Protein AF-A0ABD2KW40-F1 (afdb_monomer)

Radius of gyration: 24.18 Å; Cα contacts (8 Å, |Δ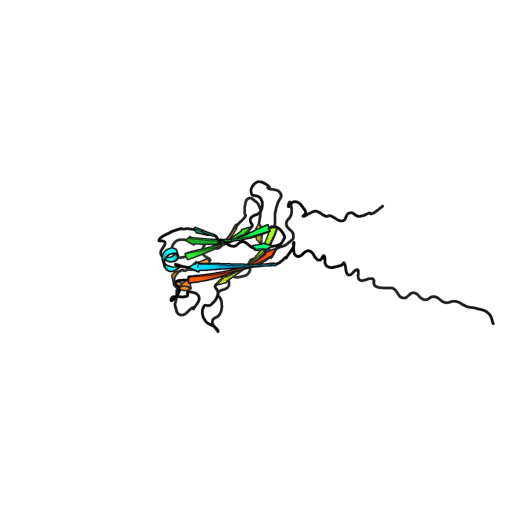i|>4): 351; chains: 1; bounding box: 43×47×93 Å

pLDDT: mean 81.52, std 21.28, range [30.89, 97.81]

Solvent-accessible surface area (backbone atoms only — not comparable to full-atom values): 10461 Å² total; per-residue (Å²): 141,80,88,81,89,81,90,78,87,78,84,77,81,76,74,80,74,68,79,78,77,92,52,86,71,56,36,45,54,50,68,48,77,40,74,41,66,59,35,62,42,43,68,71,67,57,70,70,56,62,49,66,44,88,67,67,39,75,36,42,77,33,40,32,36,43,37,40,31,64,45,86,68,22,35,17,46,30,44,34,51,62,62,59,73,83,45,74,66,32,35,33,40,25,33,41,33,45,33,36,46,37,71,45,92,90,51,71,54,52,64,57,80,66,44,70,66,44,71,32,29,51,94,40,33,61,53,68,37,71,72,63,45,43,45,72,62,47,60,30,79,87,58,29,35,42,33,82,88,71,30,26,39,39,37,37,38,45,37,40,46,48,81,39,43,68,47,92,78,64,73,78,71,83,79,77,76,84,133

Structure (mmCIF, N/CA/C/O backbone):
data_AF-A0ABD2KW40-F1
#
_entry.id   AF-A0ABD2KW40-F1
#
loop_
_atom_site.group_PDB
_atom_site.id
_atom_site.type_symbol
_atom_site.label_atom_id
_atom_site.label_alt_id
_atom_site.label_comp_id
_atom_site.label_asym_id
_atom_site.label_entity_id
_atom_site.label_seq_id
_atom_site.pdbx_PDB_ins_code
_atom_site.Cartn_x
_atom_site.Cartn_y
_atom_site.Cartn_z
_atom_site.occupancy
_atom_site.B_iso_or_equiv
_atom_site.auth_seq_id
_atom_site.auth_comp_id
_atom_site.auth_asym_id
_atom_site.auth_atom_id
_atom_site.pdbx_PDB_model_num
ATOM 1 N N . MET A 1 1 ? -16.186 -35.315 -75.388 1.00 42.06 1 MET A N 1
ATOM 2 C CA . MET A 1 1 ? -15.353 -35.315 -74.168 1.00 42.06 1 MET A CA 1
ATOM 3 C C . MET A 1 1 ? -14.159 -34.413 -74.412 1.00 42.06 1 MET A C 1
ATOM 5 O O . MET A 1 1 ? -13.294 -34.782 -75.192 1.00 42.06 1 MET A O 1
ATOM 9 N N . VAL A 1 2 ? -14.162 -33.216 -73.824 1.00 31.20 2 VAL A N 1
ATOM 10 C CA . VAL A 1 2 ? -13.011 -32.301 -73.749 1.00 31.20 2 VAL A CA 1
ATOM 11 C C . VAL A 1 2 ? -13.207 -31.375 -72.545 1.00 31.20 2 VAL A C 1
ATOM 13 O O . VAL A 1 2 ? -14.327 -30.960 -72.259 1.00 31.20 2 VAL A O 1
ATOM 16 N N . ASN A 1 3 ? -12.106 -31.142 -71.832 1.00 34.66 3 ASN A N 1
ATOM 17 C CA . ASN A 1 3 ? -11.960 -30.431 -70.561 1.00 34.66 3 ASN A CA 1
ATOM 18 C C . ASN A 1 3 ? -12.353 -28.946 -70.609 1.00 34.66 3 ASN A C 1
ATOM 20 O O . ASN A 1 3 ? -12.075 -28.273 -71.596 1.00 34.66 3 ASN A O 1
ATOM 24 N N . ALA A 1 4 ? -12.793 -28.405 -69.468 1.00 34.09 4 ALA A N 1
ATOM 25 C CA . ALA A 1 4 ? -12.467 -27.033 -69.080 1.00 34.09 4 ALA A CA 1
ATOM 26 C C . ALA A 1 4 ? -12.453 -26.887 -67.550 1.00 34.09 4 ALA A C 1
ATOM 28 O O . ALA A 1 4 ? -13.457 -27.049 -66.862 1.00 34.09 4 ALA A O 1
ATOM 29 N N . VAL A 1 5 ? -11.258 -26.596 -67.047 1.00 38.56 5 VAL A N 1
ATOM 30 C CA . VAL A 1 5 ? -10.940 -26.144 -65.695 1.00 38.56 5 VAL A CA 1
ATOM 31 C C . VAL A 1 5 ? -11.553 -24.761 -65.482 1.00 38.56 5 VAL A C 1
ATOM 33 O O . VAL A 1 5 ? -11.377 -23.894 -66.333 1.00 38.56 5 VAL A O 1
ATOM 36 N N . ASN A 1 6 ? -12.178 -24.510 -64.329 1.00 35.53 6 ASN A N 1
ATOM 37 C CA . ASN A 1 6 ? -12.292 -23.145 -63.823 1.00 35.53 6 ASN A CA 1
ATOM 38 C C . ASN A 1 6 ? -12.077 -23.104 -62.306 1.00 35.53 6 ASN A C 1
ATOM 40 O O . ASN A 1 6 ? -12.867 -23.621 -61.519 1.00 35.53 6 ASN A O 1
ATOM 44 N N . ARG A 1 7 ? -10.939 -22.513 -61.931 1.00 35.25 7 ARG A N 1
ATOM 45 C CA . ARG A 1 7 ? -10.531 -22.172 -60.569 1.00 35.25 7 ARG A CA 1
ATOM 46 C C . ARG A 1 7 ? -11.095 -20.785 -60.256 1.00 35.25 7 ARG A C 1
ATOM 48 O O . ARG A 1 7 ? -10.739 -19.826 -60.930 1.00 35.25 7 ARG A O 1
ATOM 55 N N . GLY A 1 8 ? -11.930 -20.683 -59.228 1.00 30.89 8 GLY A N 1
ATOM 56 C CA . GLY A 1 8 ? -12.386 -19.420 -58.647 1.00 30.89 8 GLY A CA 1
ATOM 57 C C . GLY A 1 8 ? -11.965 -19.352 -57.184 1.00 30.89 8 GLY A C 1
ATOM 58 O O . GLY A 1 8 ? -12.397 -20.171 -56.382 1.00 30.89 8 GLY A O 1
ATOM 59 N N . LEU A 1 9 ? -11.068 -18.415 -56.884 1.00 32.28 9 LEU A N 1
ATOM 60 C CA . LEU A 1 9 ? -10.409 -18.161 -55.604 1.00 32.28 9 LEU A CA 1
ATOM 61 C C . LEU A 1 9 ? -11.389 -17.951 -54.437 1.00 32.28 9 LEU A C 1
ATOM 63 O O . LEU A 1 9 ? -12.123 -16.965 -54.413 1.00 32.28 9 LEU A O 1
ATOM 67 N N . ALA A 1 10 ? -11.314 -18.806 -53.416 1.00 35.12 10 ALA A N 1
ATOM 68 C CA . ALA A 1 10 ? -11.745 -18.448 -52.069 1.00 35.12 10 ALA A CA 1
ATOM 69 C C . ALA A 1 10 ? -10.565 -17.767 -51.358 1.00 35.12 10 ALA A C 1
ATOM 71 O O . ALA A 1 10 ? -9.518 -18.374 -51.133 1.00 35.12 10 ALA A O 1
ATOM 72 N N . LEU A 1 11 ? -10.720 -16.476 -51.062 1.00 36.38 11 LEU A N 1
ATOM 73 C CA . LEU A 1 11 ? -9.815 -15.699 -50.218 1.00 36.38 11 LEU A CA 1
ATOM 74 C C . LEU A 1 11 ? -9.866 -16.257 -48.792 1.00 36.38 11 LEU A C 1
ATOM 76 O O . LEU A 1 11 ? -10.782 -15.964 -48.024 1.00 36.38 11 LEU A O 1
ATOM 80 N N . ASN A 1 12 ? -8.864 -17.056 -48.440 1.00 36.28 12 ASN A N 1
ATOM 81 C CA . ASN A 1 12 ? -8.621 -17.475 -47.069 1.00 36.28 12 ASN A CA 1
ATOM 82 C C . ASN A 1 12 ? -8.216 -16.236 -46.257 1.00 36.28 12 ASN A C 1
ATOM 84 O O . ASN A 1 12 ? -7.108 -15.720 -46.398 1.00 36.28 12 ASN A O 1
ATOM 88 N N . ARG A 1 13 ? -9.114 -15.740 -45.399 1.00 39.78 13 ARG A N 1
ATOM 89 C CA . ARG A 1 13 ? -8.727 -14.899 -44.261 1.00 39.78 13 ARG A CA 1
ATOM 90 C C . ARG A 1 13 ? -7.959 -15.792 -43.289 1.00 39.78 13 ARG A C 1
ATOM 92 O O . ARG A 1 13 ? -8.547 -16.401 -42.402 1.00 39.78 13 ARG A O 1
ATOM 99 N N . GLU A 1 14 ? -6.646 -15.869 -43.461 1.00 35.31 14 GLU A N 1
ATOM 100 C CA . GLU A 1 14 ? -5.746 -16.306 -42.399 1.00 35.31 14 GLU A CA 1
ATOM 101 C C . GLU A 1 14 ? -5.761 -15.237 -41.304 1.00 35.31 14 GLU A C 1
ATOM 103 O O . GLU A 1 14 ? -4.948 -14.314 -41.260 1.00 35.31 14 GLU A O 1
ATOM 108 N N . THR A 1 15 ? -6.720 -15.344 -40.384 1.00 37.25 15 THR A N 1
ATOM 109 C CA . THR A 1 15 ? -6.488 -14.869 -39.024 1.00 37.25 15 THR A CA 1
ATOM 110 C C . THR A 1 15 ? -5.299 -15.656 -38.495 1.00 37.25 15 THR A C 1
ATOM 112 O O . THR A 1 15 ? -5.435 -16.811 -38.100 1.00 37.25 15 THR A O 1
ATOM 115 N N . SER A 1 16 ? -4.125 -15.025 -38.533 1.00 36.31 16 SER A N 1
ATOM 116 C CA . SER A 1 16 ? -2.937 -15.441 -37.798 1.00 36.31 16 SER A CA 1
ATOM 117 C C . SER A 1 16 ? -3.278 -15.418 -36.308 1.00 36.31 16 SER A C 1
ATOM 119 O O . SER A 1 16 ? -3.062 -14.432 -35.602 1.00 36.31 16 SER A O 1
ATOM 121 N N . ILE A 1 17 ? -3.889 -16.501 -35.831 1.00 43.00 17 ILE A N 1
ATOM 122 C CA . ILE A 1 17 ? -3.952 -16.808 -34.412 1.00 43.00 17 ILE A CA 1
ATOM 123 C C . ILE A 1 17 ? -2.529 -17.222 -34.060 1.00 43.00 17 ILE A C 1
ATOM 125 O O . ILE A 1 17 ? -2.131 -18.371 -34.249 1.00 43.00 17 ILE A O 1
ATOM 129 N N . ARG A 1 18 ? -1.723 -16.246 -33.632 1.00 36.03 18 ARG A N 1
ATOM 130 C CA . ARG A 1 18 ? -0.421 -16.541 -33.037 1.00 36.03 18 ARG A CA 1
ATOM 131 C C . ARG A 1 18 ? -0.662 -17.476 -31.850 1.00 36.03 18 ARG A C 1
ATOM 133 O O . ARG A 1 18 ? -1.570 -17.194 -31.062 1.00 36.03 18 ARG A O 1
ATOM 140 N N . PRO A 1 19 ? 0.117 -18.558 -31.703 1.00 36.66 19 PRO A N 1
ATOM 141 C CA . PRO A 1 19 ? 0.061 -19.376 -30.507 1.00 36.66 19 PRO A CA 1
ATOM 142 C C . PRO A 1 19 ? 0.283 -18.470 -29.299 1.00 36.66 19 PRO A C 1
ATOM 144 O O . PRO A 1 19 ? 1.263 -17.729 -29.241 1.00 36.66 19 PRO A O 1
ATOM 147 N N . GLN A 1 20 ? -0.659 -18.494 -28.364 1.00 44.06 20 GLN A N 1
ATOM 148 C CA . GLN A 1 20 ? -0.484 -17.889 -27.057 1.00 44.06 20 GLN A CA 1
ATOM 149 C C . GLN A 1 20 ? 0.725 -18.588 -26.421 1.00 44.06 20 GLN A C 1
ATOM 151 O O . GLN A 1 20 ? 0.664 -19.788 -26.148 1.00 44.06 20 GLN A O 1
ATOM 156 N N . GLU A 1 21 ? 1.845 -17.874 -26.284 1.00 44.31 21 GLU A N 1
ATOM 157 C CA . GLU A 1 21 ? 3.048 -18.395 -25.637 1.00 44.31 21 GLU A CA 1
ATOM 158 C C . GLU A 1 21 ? 2.663 -18.955 -24.264 1.00 44.31 21 GLU A C 1
ATOM 160 O O . GLU A 1 21 ? 2.138 -18.250 -23.399 1.00 44.31 21 GLU A O 1
ATOM 165 N N . LYS A 1 22 ? 2.895 -20.259 -24.088 1.00 42.28 22 LYS A N 1
ATOM 166 C CA . LYS A 1 22 ? 2.769 -20.981 -22.820 1.00 42.28 22 LYS A CA 1
ATOM 167 C C . LYS A 1 22 ? 3.935 -20.621 -21.896 1.00 42.28 22 LYS A C 1
ATOM 169 O O . LYS A 1 22 ? 4.666 -21.501 -21.461 1.00 42.28 22 LYS A O 1
ATOM 174 N N . ASP A 1 23 ? 4.088 -19.344 -21.578 1.00 48.12 23 ASP A N 1
ATOM 175 C CA . ASP A 1 23 ? 5.032 -18.893 -20.564 1.00 48.12 23 ASP A CA 1
ATOM 176 C C . ASP A 1 23 ? 4.259 -18.175 -19.458 1.00 48.12 23 ASP A C 1
ATOM 178 O O . ASP A 1 23 ? 3.981 -16.977 -19.507 1.00 48.12 23 ASP A O 1
ATOM 182 N N . GLY A 1 24 ? 3.925 -18.919 -18.398 1.00 53.16 24 GLY A N 1
ATOM 183 C CA . GLY A 1 24 ? 3.373 -18.361 -17.154 1.00 53.16 24 GLY A CA 1
ATOM 184 C C . GLY A 1 24 ? 4.295 -17.331 -16.478 1.00 53.16 24 GLY A C 1
ATOM 185 O O . GLY A 1 24 ? 3.908 -16.718 -15.487 1.00 53.16 24 GLY A O 1
ATOM 186 N N . LYS A 1 25 ? 5.494 -17.114 -17.035 1.00 59.28 25 LYS A N 1
ATOM 187 C CA . LYS A 1 25 ? 6.507 -16.141 -16.624 1.00 59.28 25 LYS A CA 1
ATOM 188 C C . LYS A 1 25 ? 6.062 -14.679 -16.791 1.00 59.28 25 LYS A C 1
ATOM 190 O O . LYS A 1 25 ? 6.553 -13.816 -16.071 1.00 59.28 25 LYS A O 1
ATOM 195 N N . TYR A 1 26 ? 5.101 -14.394 -17.676 1.00 71.25 26 TYR A N 1
ATOM 196 C CA . TYR A 1 26 ? 4.631 -13.027 -17.955 1.00 71.25 26 TYR A CA 1
ATOM 197 C C . TYR A 1 26 ? 3.138 -12.852 -17.671 1.00 71.25 26 TYR A C 1
ATOM 199 O O . TYR A 1 26 ? 2.351 -12.433 -18.523 1.00 71.25 26 TYR A O 1
ATOM 207 N N . LYS A 1 27 ? 2.724 -13.155 -16.436 1.00 87.06 27 LYS A N 1
ATOM 208 C CA . LYS A 1 27 ? 1.373 -12.817 -15.985 1.00 87.06 27 LYS A CA 1
ATOM 209 C C . LYS A 1 27 ? 1.219 -11.291 -15.967 1.00 87.06 27 LYS A C 1
ATOM 211 O O . LYS A 1 27 ? 1.923 -10.599 -15.237 1.00 87.06 27 LYS A O 1
ATOM 216 N N . ARG A 1 28 ? 0.302 -10.772 -16.790 1.00 91.81 28 ARG A N 1
ATOM 217 C CA . ARG A 1 28 ? 0.056 -9.326 -16.959 1.00 91.81 28 ARG A CA 1
ATOM 218 C C . ARG A 1 28 ? -0.599 -8.680 -15.735 1.00 91.81 28 ARG A C 1
ATOM 220 O O . ARG A 1 28 ? -0.490 -7.474 -15.537 1.00 91.81 28 ARG A O 1
ATOM 227 N N . SER A 1 29 ? -1.308 -9.468 -14.938 1.00 95.00 29 SER A N 1
ATOM 228 C CA . SER A 1 29 ? -2.025 -8.982 -13.768 1.00 95.00 29 SER A CA 1
ATOM 229 C C . SER A 1 29 ? -1.797 -9.859 -12.551 1.00 95.00 29 SER A C 1
ATOM 231 O O . SER A 1 29 ? -1.525 -11.054 -12.654 1.00 95.00 29 SER A O 1
ATOM 233 N N . GLY A 1 30 ? -1.939 -9.268 -11.380 1.00 94.62 30 GLY A N 1
ATOM 234 C CA . GLY A 1 30 ? -1.806 -9.967 -10.116 1.00 94.62 30 GLY A CA 1
ATOM 235 C C . GLY A 1 30 ? -2.425 -9.163 -8.993 1.00 94.62 30 GLY A C 1
ATOM 236 O O . GLY A 1 30 ? -2.851 -8.025 -9.187 1.00 94.62 30 GLY A O 1
ATOM 237 N N . GLN A 1 31 ? -2.483 -9.794 -7.830 1.00 95.69 31 GLN A N 1
ATOM 238 C CA . GLN A 1 31 ? -3.070 -9.213 -6.641 1.00 95.69 31 GLN A CA 1
ATOM 239 C C . GLN A 1 31 ? -2.103 -9.382 -5.480 1.00 95.69 31 GLN A C 1
ATOM 241 O O . GLN A 1 31 ? -1.648 -10.494 -5.219 1.00 95.69 31 GLN A O 1
ATOM 246 N N . ILE A 1 32 ? -1.812 -8.289 -4.784 1.00 96.19 32 ILE A N 1
ATOM 247 C CA . ILE A 1 32 ? -1.058 -8.315 -3.533 1.00 96.19 32 ILE A CA 1
ATOM 248 C C . ILE A 1 32 ? -2.065 -8.250 -2.396 1.00 96.19 32 ILE A C 1
ATOM 250 O O . ILE A 1 32 ? -2.877 -7.328 -2.354 1.00 96.19 32 ILE A O 1
ATOM 254 N N . VAL A 1 33 ? -1.987 -9.204 -1.473 1.00 96.38 33 VAL A N 1
ATOM 255 C CA . VAL A 1 33 ? -2.763 -9.206 -0.232 1.00 96.38 33 VAL A CA 1
ATOM 256 C C . VAL A 1 33 ? -1.805 -8.919 0.915 1.00 96.38 33 VAL A C 1
ATOM 258 O O . VAL A 1 33 ? -0.820 -9.634 1.091 1.00 96.38 33 VAL A O 1
ATOM 261 N N . PHE A 1 34 ? -2.085 -7.875 1.689 1.00 97.25 34 PHE A N 1
ATOM 262 C CA . PHE A 1 34 ? -1.301 -7.512 2.864 1.00 97.25 34 PHE A CA 1
ATOM 263 C C . PHE A 1 34 ? -2.225 -7.420 4.068 1.00 97.25 34 PHE A C 1
ATOM 265 O O . PHE A 1 34 ? -2.980 -6.459 4.219 1.0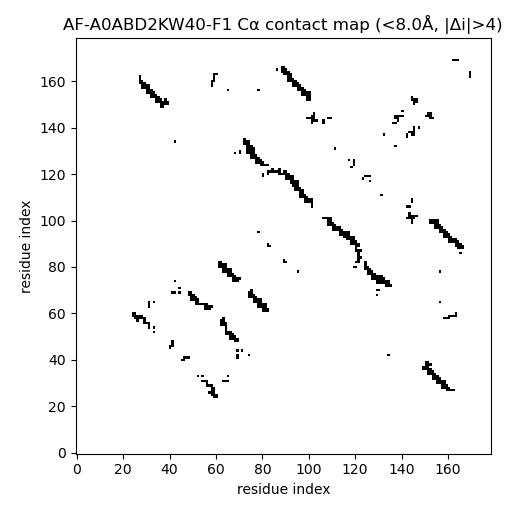0 97.25 34 PHE A O 1
ATOM 272 N N . ARG A 1 35 ? -2.168 -8.442 4.919 1.00 96.69 35 ARG A N 1
ATOM 273 C CA . ARG A 1 35 ? -2.811 -8.412 6.225 1.00 96.69 35 ARG A CA 1
ATOM 274 C C . ARG A 1 35 ? -1.840 -7.842 7.247 1.00 96.69 35 ARG A C 1
ATOM 276 O O . ARG A 1 35 ? -0.732 -8.351 7.383 1.00 96.69 35 ARG A O 1
ATOM 283 N N . VAL A 1 36 ? -2.274 -6.805 7.948 1.00 96.31 36 VAL A N 1
ATOM 284 C CA . VAL A 1 36 ? -1.566 -6.237 9.092 1.00 96.31 36 VAL A CA 1
ATOM 285 C C . VAL A 1 36 ? -2.273 -6.702 10.347 1.00 96.31 36 VAL A C 1
ATOM 287 O O . VAL A 1 36 ? -3.461 -6.423 10.500 1.00 96.31 36 VAL A O 1
ATOM 290 N N . ASN A 1 37 ? -1.543 -7.409 11.202 1.00 95.38 37 ASN A N 1
ATOM 291 C CA . ASN A 1 37 ? -1.969 -7.738 12.559 1.00 95.38 37 ASN A CA 1
ATOM 292 C C . ASN A 1 37 ? -1.413 -6.685 13.527 1.00 95.38 37 ASN A C 1
ATOM 294 O O . ASN A 1 37 ? -0.505 -5.938 13.153 1.00 95.38 37 ASN A O 1
ATOM 298 N N . GLU A 1 38 ? -1.945 -6.641 14.748 1.00 94.88 38 GLU A N 1
ATOM 299 C CA . GLU A 1 38 ? -1.611 -5.615 15.747 1.00 94.88 38 GLU A CA 1
ATOM 300 C C . GLU A 1 38 ? -1.837 -4.190 15.190 1.00 94.88 38 GLU A C 1
ATOM 302 O O . GLU A 1 38 ? -1.056 -3.255 15.409 1.00 94.88 38 GLU A O 1
ATOM 307 N N . PHE A 1 39 ? -2.895 -4.026 14.384 1.00 96.00 39 PHE A N 1
ATOM 308 C CA . PHE A 1 39 ? -3.127 -2.806 13.612 1.00 96.00 39 PHE A CA 1
ATOM 309 C C . PHE A 1 39 ? -3.410 -1.596 14.507 1.00 96.00 39 PHE A C 1
ATOM 311 O O . PHE A 1 39 ? -3.026 -0.480 14.154 1.00 96.00 39 PHE A O 1
ATOM 318 N N . ALA A 1 40 ? -4.031 -1.784 15.671 1.00 95.88 40 ALA A N 1
ATOM 319 C CA . ALA A 1 40 ? -4.295 -0.717 16.627 1.00 95.88 40 ALA A CA 1
ATOM 320 C C . ALA A 1 40 ? -3.003 -0.058 17.132 1.00 95.88 40 ALA A C 1
ATOM 322 O O . ALA A 1 40 ? -2.954 1.168 17.253 1.00 95.88 40 ALA A O 1
ATOM 323 N N . ALA A 1 41 ? -1.939 -0.836 17.361 1.00 95.06 41 ALA A N 1
ATOM 324 C CA . ALA A 1 41 ? -0.636 -0.297 17.749 1.00 95.06 41 ALA A CA 1
ATOM 325 C C . ALA A 1 41 ? -0.036 0.560 16.624 1.00 95.06 41 ALA A C 1
ATOM 327 O O . ALA A 1 41 ? 0.416 1.685 16.862 1.00 95.06 41 ALA A O 1
ATOM 328 N N . PHE A 1 42 ? -0.110 0.075 15.381 1.00 95.38 42 PHE A N 1
ATOM 329 C CA . PHE A 1 42 ? 0.322 0.839 14.214 1.00 95.38 42 PHE A CA 1
ATOM 330 C C . PHE A 1 42 ? -0.490 2.134 14.058 1.00 95.38 42 PHE A C 1
ATOM 332 O O . PHE A 1 42 ? 0.097 3.209 13.969 1.00 95.38 42 PHE A O 1
ATOM 339 N N . ALA A 1 43 ? -1.823 2.063 14.104 1.00 95.44 43 ALA A N 1
ATOM 340 C CA . ALA A 1 43 ? -2.727 3.210 13.990 1.00 95.44 43 ALA A CA 1
ATOM 341 C C . ALA A 1 43 ? -2.553 4.235 15.125 1.00 95.44 43 ALA A C 1
ATOM 343 O O . ALA A 1 43 ? -2.660 5.442 14.897 1.00 95.44 43 ALA A O 1
ATOM 344 N N . GLY A 1 44 ? -2.230 3.771 16.335 1.00 94.81 44 GLY A N 1
ATOM 345 C CA . GLY A 1 44 ? -1.888 4.611 17.483 1.00 94.81 44 GLY A CA 1
ATOM 346 C C . GLY A 1 44 ? -0.532 5.315 17.365 1.00 94.81 44 GLY A C 1
ATOM 347 O O . GLY A 1 44 ? -0.196 6.136 18.216 1.00 94.81 44 GLY A O 1
ATOM 348 N N . GLY A 1 45 ? 0.255 5.021 16.323 1.00 90.56 45 GLY A N 1
ATOM 349 C CA . GLY A 1 45 ? 1.588 5.591 16.115 1.00 90.56 45 GLY A CA 1
ATOM 350 C C . GLY A 1 45 ? 2.646 5.012 17.060 1.00 90.56 45 GLY A C 1
ATOM 351 O O . GLY A 1 45 ? 3.762 5.529 17.141 1.00 90.56 45 GLY A O 1
ATOM 352 N N . THR A 1 46 ? 2.309 3.940 17.777 1.00 84.31 46 THR A N 1
ATOM 353 C CA . THR A 1 46 ? 3.215 3.195 18.646 1.00 84.31 46 THR A CA 1
ATOM 354 C C . THR A 1 46 ? 3.858 2.070 17.833 1.00 84.31 46 THR A C 1
ATOM 356 O O . THR A 1 46 ? 3.243 1.031 17.625 1.00 84.31 46 THR A O 1
ATOM 359 N N . GLY A 1 47 ? 5.080 2.267 17.329 1.00 79.44 47 GLY A N 1
ATOM 360 C CA . GLY A 1 47 ? 5.804 1.234 16.575 1.00 79.44 47 GLY A CA 1
ATOM 361 C C . GLY A 1 47 ? 6.456 1.737 15.288 1.00 79.44 47 GLY A C 1
ATOM 362 O O . GLY A 1 47 ? 6.913 2.879 15.203 1.00 79.44 47 GLY A O 1
ATOM 363 N N . GLN A 1 48 ? 6.538 0.858 14.284 1.00 86.94 48 GLN A N 1
ATOM 364 C CA . GLN A 1 48 ? 7.096 1.198 12.977 1.00 86.94 48 GLN A CA 1
ATOM 365 C C . GLN A 1 48 ? 6.185 2.186 12.249 1.00 86.94 48 GLN A C 1
ATOM 367 O O . GLN A 1 48 ? 5.006 1.926 12.038 1.00 86.94 48 GLN A O 1
ATOM 372 N N . LYS A 1 49 ? 6.753 3.307 11.794 1.00 91.69 49 LYS A N 1
ATOM 373 C CA . LYS A 1 49 ? 6.008 4.294 10.999 1.00 91.69 49 LYS A CA 1
ATOM 374 C C . LYS A 1 49 ? 5.649 3.793 9.605 1.00 91.69 49 LYS A C 1
ATOM 376 O O . LYS A 1 49 ? 4.717 4.315 9.010 1.00 91.69 49 LYS A O 1
ATOM 381 N N . ARG A 1 50 ? 6.385 2.814 9.077 1.00 96.06 50 ARG A N 1
ATOM 382 C CA . ARG A 1 50 ? 6.190 2.267 7.736 1.00 96.06 50 ARG A CA 1
ATOM 383 C C . ARG A 1 50 ? 6.327 0.753 7.765 1.00 96.06 50 ARG A C 1
ATOM 385 O O . ARG A 1 50 ? 7.306 0.246 8.299 1.00 96.06 50 ARG A O 1
ATOM 392 N N . MET A 1 51 ? 5.370 0.067 7.154 1.00 96.94 51 MET A N 1
ATOM 393 C CA . MET A 1 51 ? 5.341 -1.387 7.005 1.00 96.94 51 MET A CA 1
ATOM 394 C C . MET A 1 51 ? 5.313 -1.737 5.519 1.00 96.94 51 MET A C 1
ATOM 396 O O . MET A 1 51 ? 4.607 -1.089 4.747 1.00 96.94 51 MET A O 1
ATOM 400 N N . ILE A 1 52 ? 6.069 -2.752 5.107 1.00 97.31 52 ILE A N 1
ATOM 401 C CA . ILE A 1 52 ? 6.103 -3.255 3.727 1.00 97.31 52 ILE A CA 1
ATOM 402 C C . ILE A 1 52 ? 5.625 -4.704 3.750 1.00 97.31 52 ILE A C 1
ATOM 404 O O . ILE A 1 52 ? 5.964 -5.438 4.671 1.00 97.31 52 ILE A O 1
ATOM 408 N N . SER A 1 53 ? 4.840 -5.118 2.755 1.00 96.69 53 SER A N 1
ATOM 409 C CA . SER A 1 53 ? 4.383 -6.503 2.665 1.00 96.69 53 SER A CA 1
ATOM 410 C C . SER A 1 53 ? 5.565 -7.471 2.522 1.00 96.69 53 SER A C 1
ATOM 412 O O . SER A 1 53 ? 6.412 -7.307 1.636 1.00 96.69 53 SER A O 1
ATOM 414 N N . ASP A 1 54 ? 5.596 -8.512 3.357 1.00 92.38 54 ASP A N 1
ATOM 415 C CA . ASP A 1 54 ? 6.618 -9.566 3.276 1.00 92.38 54 ASP A CA 1
ATOM 416 C C . ASP A 1 54 ? 6.540 -10.301 1.936 1.00 92.38 54 ASP A C 1
ATOM 418 O O . ASP A 1 54 ? 7.549 -10.515 1.260 1.00 92.38 54 ASP A O 1
ATOM 422 N N . ASN A 1 55 ? 5.311 -10.616 1.520 1.00 89.88 55 ASN A N 1
ATOM 423 C CA . ASN A 1 55 ? 5.036 -11.235 0.236 1.00 89.88 55 ASN A CA 1
ATOM 424 C C . ASN A 1 55 ? 5.182 -10.210 -0.894 1.00 89.88 55 ASN A C 1
ATOM 426 O O . ASN A 1 55 ? 4.607 -9.117 -0.849 1.00 89.88 55 ASN A O 1
ATOM 430 N N . SER A 1 56 ? 5.899 -10.611 -1.941 1.00 93.25 56 SER A N 1
ATOM 431 C CA . SER A 1 56 ? 5.901 -9.940 -3.236 1.00 93.25 56 SER A CA 1
ATOM 432 C C . SER A 1 56 ? 5.096 -10.744 -4.257 1.00 93.25 56 SER A C 1
ATOM 434 O O . SER A 1 56 ? 4.846 -11.941 -4.096 1.00 93.25 56 SER A O 1
ATOM 436 N N . GLN A 1 57 ? 4.647 -10.074 -5.314 1.00 94.81 57 GLN A N 1
ATOM 437 C CA . GLN A 1 57 ? 4.007 -10.708 -6.463 1.00 94.81 57 GLN A CA 1
ATOM 438 C C . GLN A 1 57 ? 4.804 -10.404 -7.720 1.00 94.81 57 GLN A C 1
ATOM 440 O O . GLN A 1 57 ? 5.047 -9.239 -8.027 1.00 94.81 57 GLN A O 1
ATOM 445 N N . SER A 1 58 ? 5.184 -11.442 -8.465 1.00 93.56 58 SER A N 1
ATOM 446 C CA . SER A 1 58 ? 5.827 -11.261 -9.764 1.00 93.56 58 SER A CA 1
ATOM 447 C C . SER A 1 58 ? 4.761 -11.020 -10.832 1.00 93.56 58 SER A C 1
ATOM 449 O O . SER A 1 58 ? 3.947 -11.897 -11.125 1.00 93.56 58 SER A O 1
ATOM 451 N N . ILE A 1 59 ? 4.738 -9.811 -11.391 1.00 93.81 59 ILE A N 1
ATOM 452 C CA . ILE A 1 59 ? 3.803 -9.401 -12.440 1.00 93.81 59 ILE A CA 1
ATOM 453 C C . ILE A 1 59 ? 4.635 -8.814 -13.570 1.00 93.81 59 ILE A C 1
ATOM 455 O O . ILE A 1 59 ? 5.352 -7.826 -13.400 1.00 93.81 59 ILE A O 1
ATOM 459 N N . ASN A 1 60 ? 4.534 -9.458 -14.729 1.00 90.00 60 ASN A N 1
ATOM 460 C CA . ASN A 1 60 ? 5.246 -9.100 -15.947 1.00 90.00 60 ASN A CA 1
ATOM 461 C C . ASN A 1 60 ? 6.778 -9.002 -15.798 1.00 90.00 60 ASN A C 1
ATOM 463 O O . ASN A 1 60 ? 7.414 -8.133 -16.392 1.00 90.00 60 ASN A O 1
ATOM 467 N N . GLY A 1 61 ? 7.363 -9.894 -14.992 1.00 88.12 61 GLY A N 1
ATOM 468 C CA . GLY A 1 61 ? 8.808 -9.959 -14.757 1.00 88.12 61 GLY A CA 1
ATOM 469 C C . GLY A 1 61 ? 9.348 -8.956 -13.732 1.00 88.12 61 GLY A C 1
ATOM 470 O O . GLY A 1 61 ? 10.556 -8.911 -13.527 1.00 88.12 61 GLY A O 1
ATOM 471 N N . LEU A 1 62 ? 8.479 -8.179 -13.079 1.00 91.56 62 LEU A N 1
ATOM 472 C CA . LEU A 1 62 ? 8.831 -7.273 -11.983 1.00 91.56 62 LEU A CA 1
ATOM 473 C C . LEU A 1 62 ? 8.168 -7.735 -10.688 1.00 91.56 62 LEU A C 1
ATOM 475 O O . LEU A 1 62 ? 7.061 -8.274 -10.720 1.00 91.56 62 LEU A O 1
ATOM 479 N N . ASN A 1 63 ? 8.840 -7.525 -9.558 1.00 94.75 63 ASN A N 1
ATOM 480 C CA . ASN A 1 63 ? 8.276 -7.815 -8.245 1.00 94.75 63 ASN A CA 1
ATOM 481 C C . ASN A 1 63 ? 7.512 -6.601 -7.727 1.00 94.75 63 ASN A C 1
ATOM 483 O O . ASN A 1 63 ? 7.971 -5.464 -7.827 1.00 94.75 63 ASN A O 1
ATOM 487 N N . TRP A 1 64 ? 6.336 -6.856 -7.170 1.00 96.75 64 TRP A N 1
ATOM 488 C CA . TRP A 1 64 ? 5.446 -5.825 -6.666 1.00 96.75 64 TRP A CA 1
ATOM 489 C C . TRP A 1 64 ? 5.126 -6.072 -5.198 1.00 96.75 64 TRP A C 1
ATOM 491 O O . TRP A 1 64 ? 4.896 -7.215 -4.794 1.00 96.75 64 TRP A O 1
ATOM 501 N N . ARG A 1 65 ? 5.087 -4.993 -4.414 1.00 97.81 65 ARG A N 1
ATOM 502 C CA . ARG A 1 65 ? 4.758 -4.999 -2.978 1.00 97.81 65 ARG A CA 1
ATOM 503 C C . ARG A 1 65 ? 3.802 -3.865 -2.628 1.00 97.81 65 ARG A C 1
ATOM 505 O O . ARG A 1 65 ? 3.553 -2.977 -3.444 1.00 97.81 65 ARG A O 1
ATOM 512 N N . MET A 1 66 ? 3.290 -3.877 -1.403 1.00 97.44 66 MET A N 1
ATOM 513 C CA . MET A 1 66 ? 2.585 -2.735 -0.821 1.00 97.44 66 MET A CA 1
ATOM 514 C C . MET A 1 66 ? 3.357 -2.165 0.362 1.00 97.44 66 MET A C 1
ATOM 516 O O . MET A 1 66 ? 4.025 -2.905 1.080 1.00 97.44 66 MET A O 1
ATOM 520 N N . ALA A 1 67 ? 3.236 -0.857 0.574 1.00 97.38 67 ALA A N 1
ATOM 521 C CA . ALA A 1 67 ? 3.686 -0.197 1.789 1.00 97.38 67 ALA A CA 1
ATOM 522 C C . ALA A 1 67 ? 2.560 0.614 2.406 1.00 97.38 67 ALA A C 1
ATOM 524 O O . ALA A 1 67 ? 1.813 1.307 1.711 1.00 97.38 67 ALA A O 1
ATOM 525 N N . LEU A 1 68 ? 2.505 0.546 3.725 1.00 97.19 68 LEU A N 1
ATOM 526 C CA . LEU A 1 68 ? 1.644 1.335 4.580 1.00 97.19 68 LEU A CA 1
ATOM 527 C C . LEU A 1 68 ? 2.521 2.281 5.380 1.00 97.19 68 LEU A C 1
ATOM 529 O O . LEU A 1 68 ? 3.574 1.873 5.866 1.00 97.19 68 LEU A O 1
ATOM 533 N N . GLU A 1 69 ? 2.096 3.525 5.529 1.00 96.94 69 GLU A N 1
ATOM 534 C CA . GLU A 1 69 ? 2.804 4.501 6.350 1.00 96.94 69 GLU A CA 1
ATOM 535 C C . GLU A 1 69 ? 1.817 5.270 7.226 1.00 96.94 69 GLU A C 1
ATOM 537 O O . GLU A 1 69 ? 0.746 5.682 6.779 1.00 96.94 69 GLU A O 1
ATOM 542 N N . HIS A 1 70 ? 2.171 5.426 8.498 1.00 95.62 70 HIS A N 1
ATOM 543 C CA . HIS A 1 70 ? 1.418 6.227 9.447 1.00 95.62 70 HIS A CA 1
ATOM 544 C C . HIS A 1 70 ? 1.685 7.709 9.184 1.00 95.6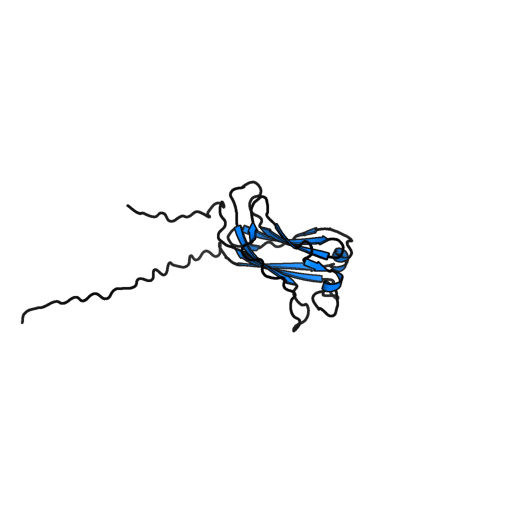2 70 HIS A C 1
ATOM 546 O O . HIS A 1 70 ? 2.806 8.193 9.348 1.00 95.62 70 HIS A O 1
ATOM 552 N N . SER A 1 71 ? 0.647 8.430 8.764 1.00 92.31 71 SER A N 1
ATOM 553 C CA . SER A 1 71 ? 0.701 9.845 8.406 1.00 92.31 71 SER A CA 1
ATOM 554 C C . SER A 1 71 ? -0.217 10.657 9.324 1.00 92.31 71 SER A C 1
ATOM 556 O O . SER A 1 71 ? -1.263 11.174 8.927 1.00 92.31 71 SER A O 1
ATOM 558 N N . GLY A 1 72 ? 0.173 10.771 10.596 1.00 92.00 72 GLY A N 1
ATOM 559 C CA . GLY A 1 72 ? -0.541 11.577 11.587 1.00 92.00 72 GLY A CA 1
ATOM 560 C C . GLY A 1 72 ? -1.861 10.935 12.011 1.00 92.00 72 GLY A C 1
ATOM 561 O O . GLY A 1 72 ? -1.872 10.055 12.857 1.00 92.00 72 GLY A O 1
ATOM 562 N N . THR A 1 73 ? -2.986 11.384 11.454 1.00 95.19 73 THR A N 1
ATOM 563 C CA . THR A 1 73 ? -4.310 10.769 11.723 1.00 95.19 73 THR A CA 1
ATOM 564 C C . THR A 1 73 ? -4.792 9.883 10.574 1.00 95.19 73 THR A C 1
ATOM 566 O O . THR A 1 73 ? -5.896 9.330 10.612 1.00 95.19 73 THR A O 1
ATOM 569 N N . GLU A 1 74 ? -3.957 9.744 9.549 1.00 95.69 74 GLU A N 1
ATOM 570 C CA . GLU A 1 74 ? -4.286 9.103 8.289 1.00 95.69 74 GLU A CA 1
ATOM 571 C C . GLU A 1 74 ? -3.295 7.995 7.973 1.00 95.69 74 GLU A C 1
ATOM 573 O O . GLU A 1 74 ? -2.117 8.038 8.330 1.00 95.69 74 GLU A O 1
ATOM 578 N N . LEU A 1 75 ? -3.801 6.999 7.265 1.00 96.75 75 LEU A N 1
ATOM 579 C CA . LEU A 1 75 ? -3.018 5.949 6.664 1.00 96.75 75 LEU A CA 1
ATOM 580 C C . LEU A 1 75 ? -2.616 6.377 5.257 1.00 96.75 75 LEU A C 1
ATOM 582 O O . LEU A 1 75 ? -3.469 6.736 4.442 1.00 96.75 75 LEU A O 1
ATOM 586 N N . ALA A 1 76 ? -1.332 6.278 4.951 1.00 96.69 76 ALA A N 1
ATOM 587 C CA . ALA A 1 76 ? -0.824 6.313 3.593 1.00 96.69 76 ALA A CA 1
ATOM 588 C C . ALA A 1 76 ? -0.685 4.884 3.050 1.00 96.69 76 ALA A C 1
ATOM 590 O O . ALA A 1 76 ? -0.258 3.980 3.770 1.00 96.69 76 ALA A O 1
ATOM 591 N N . LEU A 1 77 ? -1.028 4.679 1.776 1.00 96.75 77 LEU A N 1
ATOM 592 C CA . LEU A 1 77 ? -0.931 3.380 1.103 1.00 96.75 77 LEU A CA 1
ATOM 593 C C . LEU A 1 77 ? -0.324 3.532 -0.293 1.00 96.75 77 LEU A C 1
ATOM 595 O O . LEU A 1 77 ? -0.853 4.248 -1.160 1.00 96.75 77 LEU A O 1
ATOM 599 N N . PHE A 1 78 ? 0.752 2.780 -0.515 1.00 96.56 78 PHE A N 1
ATOM 600 C CA . PHE A 1 78 ? 1.542 2.758 -1.738 1.00 96.56 78 PHE A CA 1
ATOM 601 C C . PHE A 1 78 ? 1.663 1.346 -2.303 1.00 96.56 78 PHE A C 1
ATOM 603 O O . PHE A 1 78 ? 1.764 0.368 -1.568 1.00 96.56 78 PHE A O 1
ATOM 610 N N . VAL A 1 79 ? 1.715 1.262 -3.629 1.00 97.25 79 VAL A N 1
ATOM 611 C CA . VAL A 1 79 ? 2.193 0.091 -4.364 1.00 97.25 79 VAL A CA 1
ATOM 612 C C . VAL A 1 79 ? 3.610 0.377 -4.834 1.00 97.25 79 VAL A C 1
ATOM 614 O O . VAL A 1 79 ? 3.894 1.477 -5.315 1.00 97.25 79 VAL A O 1
ATOM 617 N N . LEU A 1 80 ? 4.481 -0.614 -4.688 1.00 97.19 80 LEU A N 1
ATOM 618 C CA . LEU A 1 80 ? 5.888 -0.559 -5.040 1.00 97.19 80 LEU A CA 1
ATOM 619 C C . LEU A 1 80 ? 6.138 -1.479 -6.224 1.00 97.19 80 LEU A C 1
ATOM 621 O O . LEU A 1 80 ? 5.652 -2.609 -6.244 1.00 97.19 80 LEU A O 1
ATOM 625 N N . CYS A 1 81 ? 6.931 -0.993 -7.169 1.00 95.88 81 CYS A N 1
ATOM 626 C CA . CYS A 1 81 ? 7.494 -1.767 -8.260 1.00 95.88 81 CYS A CA 1
ATOM 627 C C . CYS A 1 81 ? 9.004 -1.890 -8.035 1.00 95.88 81 CYS A C 1
ATOM 629 O O . CYS A 1 81 ? 9.744 -0.912 -8.166 1.00 95.88 81 CYS A O 1
ATOM 631 N N . GLU A 1 82 ? 9.461 -3.092 -7.701 1.00 91.50 82 GLU A N 1
ATOM 632 C CA . GLU A 1 82 ? 10.860 -3.417 -7.413 1.00 91.50 82 GLU A CA 1
ATOM 633 C C . GLU A 1 82 ? 11.622 -3.715 -8.713 1.00 91.50 82 GLU A C 1
ATOM 635 O O . GLU A 1 82 ? 12.079 -4.832 -8.951 1.00 91.50 82 GLU A O 1
ATOM 640 N N . GLY A 1 83 ? 11.712 -2.714 -9.591 1.00 86.56 83 GLY A N 1
ATOM 641 C CA . GLY A 1 83 ? 12.703 -2.730 -10.668 1.00 86.56 83 GLY A CA 1
ATOM 642 C C . GLY A 1 83 ? 14.100 -2.387 -10.143 1.00 86.56 83 GLY A C 1
ATOM 643 O O . GLY A 1 83 ? 14.241 -1.893 -9.021 1.00 86.56 83 GLY A O 1
ATOM 644 N N . ASP A 1 84 ? 15.127 -2.646 -10.953 1.00 82.94 84 ASP A N 1
ATOM 645 C CA . ASP A 1 84 ? 16.529 -2.420 -10.582 1.00 82.94 84 ASP A CA 1
ATOM 646 C C . ASP A 1 84 ? 16.784 -0.937 -10.258 1.00 82.94 84 ASP A C 1
ATOM 648 O O . ASP A 1 84 ? 16.548 -0.047 -11.068 1.00 82.94 84 ASP A O 1
ATOM 652 N N . GLU A 1 85 ? 17.254 -0.644 -9.050 1.00 79.75 85 GLU A N 1
ATOM 653 C CA . GLU A 1 85 ? 17.466 0.736 -8.600 1.00 79.75 85 GLU A CA 1
ATOM 654 C C . GLU A 1 85 ? 18.579 1.462 -9.368 1.00 79.75 85 GLU A C 1
ATOM 656 O O . GLU A 1 85 ? 18.570 2.691 -9.453 1.00 79.75 85 GLU A O 1
ATOM 661 N N . ASN A 1 86 ? 19.525 0.710 -9.932 1.00 83.44 86 ASN A N 1
ATOM 662 C CA . ASN A 1 86 ? 20.689 1.245 -10.630 1.00 83.44 86 ASN A CA 1
ATOM 663 C C . ASN A 1 86 ? 20.450 1.374 -12.136 1.00 83.44 86 ASN A C 1
ATOM 665 O O . ASN A 1 86 ? 21.103 2.188 -12.796 1.00 83.44 86 ASN A O 1
ATOM 669 N N . ASP A 1 87 ? 19.510 0.605 -12.685 1.00 83.62 87 ASP A N 1
ATOM 670 C CA . ASP A 1 87 ? 19.148 0.697 -14.093 1.00 83.62 87 ASP A CA 1
ATOM 671 C C . ASP A 1 87 ? 18.105 1.799 -14.316 1.00 83.62 87 ASP A C 1
ATOM 673 O O . ASP A 1 87 ? 16.909 1.649 -14.079 1.00 83.62 87 ASP A O 1
ATOM 677 N N . LYS A 1 88 ? 18.551 2.946 -14.825 1.00 85.50 88 LYS A N 1
ATOM 678 C CA . LYS A 1 88 ? 17.647 4.055 -15.157 1.00 85.50 88 LYS A CA 1
ATOM 679 C C . LYS A 1 88 ? 16.850 3.834 -16.447 1.00 85.50 88 LYS A C 1
ATOM 681 O O . LYS A 1 88 ? 15.977 4.646 -16.752 1.00 85.50 88 LYS A O 1
ATOM 686 N N . ALA A 1 89 ? 17.144 2.786 -17.218 1.00 87.50 89 ALA A N 1
ATOM 687 C CA . ALA A 1 89 ? 16.468 2.502 -18.478 1.00 87.50 89 ALA A CA 1
ATOM 688 C C . ALA A 1 89 ? 15.139 1.760 -18.287 1.00 87.50 89 ALA A C 1
ATOM 690 O O . ALA A 1 89 ? 14.301 1.781 -19.200 1.00 87.50 89 ALA A O 1
ATOM 691 N N . TRP A 1 90 ? 14.913 1.117 -17.133 1.00 91.12 90 TRP A N 1
ATOM 692 C CA . TRP A 1 90 ? 13.656 0.411 -16.925 1.00 91.12 90 TRP A CA 1
ATOM 693 C C . TRP A 1 90 ? 12.502 1.359 -16.615 1.00 91.12 90 TRP A C 1
ATOM 695 O O . TRP A 1 90 ? 12.614 2.370 -15.917 1.00 91.12 90 TRP A O 1
ATOM 705 N N . SER A 1 91 ? 11.339 0.990 -17.135 1.00 93.88 91 SER A N 1
ATOM 706 C CA . SER A 1 91 ? 10.076 1.610 -16.763 1.00 93.88 91 SER A CA 1
ATOM 707 C C . SER A 1 91 ? 8.937 0.617 -16.913 1.00 93.88 91 SER A C 1
ATOM 709 O O . SER A 1 91 ? 8.986 -0.273 -17.761 1.00 93.88 91 SER A O 1
ATOM 711 N N . CYS A 1 92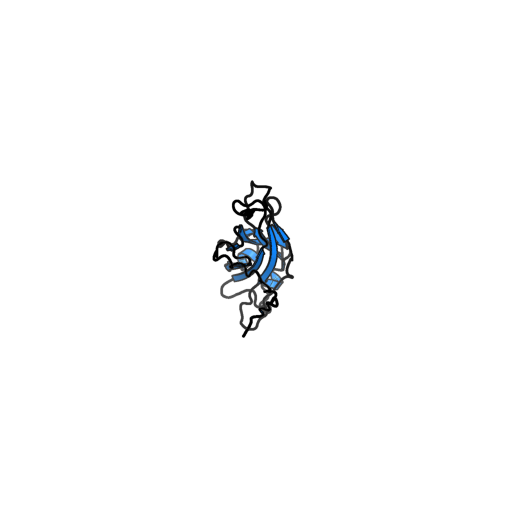 ? 7.896 0.777 -16.105 1.00 94.56 92 CYS A N 1
ATOM 712 C CA . CYS A 1 92 ? 6.689 -0.028 -16.181 1.00 94.56 92 CYS A CA 1
ATOM 713 C C . CYS A 1 92 ? 5.457 0.860 -16.035 1.00 94.56 92 CYS A C 1
ATOM 715 O O . CYS A 1 92 ? 5.326 1.605 -15.066 1.00 94.56 92 CYS A O 1
ATOM 717 N N . LEU A 1 93 ? 4.526 0.760 -16.981 1.00 95.88 93 LEU A N 1
ATOM 718 C CA . LEU A 1 93 ? 3.194 1.336 -16.834 1.00 95.88 93 LEU A CA 1
ATOM 719 C C . LEU A 1 93 ? 2.274 0.305 -16.189 1.00 95.88 93 LEU A C 1
ATOM 721 O O . LEU A 1 93 ? 2.264 -0.849 -16.608 1.00 95.88 93 LEU A O 1
ATOM 725 N N . ALA A 1 94 ? 1.481 0.710 -15.202 1.00 96.81 94 ALA A N 1
ATOM 726 C CA . ALA A 1 94 ? 0.482 -0.166 -14.603 1.00 96.81 94 ALA A CA 1
ATOM 727 C C . ALA A 1 94 ? -0.803 0.575 -14.222 1.00 96.81 94 ALA A C 1
ATOM 729 O O . ALA A 1 94 ? -0.778 1.734 -13.810 1.00 96.81 94 ALA A O 1
ATOM 730 N N . SER A 1 95 ? -1.931 -0.116 -14.345 1.00 96.56 95 SER A N 1
ATOM 731 C CA . SER A 1 95 ? -3.163 0.233 -13.641 1.00 96.56 95 SER A CA 1
ATOM 732 C C . SER A 1 95 ? -3.112 -0.364 -12.242 1.00 96.56 95 SER A C 1
ATOM 734 O O . SER A 1 95 ? -2.772 -1.540 -12.091 1.00 96.56 95 SER A O 1
ATOM 736 N N . VAL A 1 96 ? -3.447 0.440 -11.235 1.00 95.62 96 VAL A N 1
ATOM 737 C CA . VAL A 1 96 ? -3.434 0.025 -9.831 1.00 95.62 96 VAL A CA 1
ATOM 738 C C . VAL A 1 96 ? -4.750 0.410 -9.172 1.00 95.62 96 VAL A C 1
ATOM 740 O O . VAL A 1 96 ? -5.123 1.585 -9.159 1.00 95.62 96 VAL A O 1
ATOM 743 N N . ARG A 1 97 ? -5.416 -0.572 -8.567 1.00 95.56 97 ARG A N 1
ATOM 744 C CA . ARG A 1 97 ? -6.570 -0.362 -7.693 1.00 95.56 97 ARG A CA 1
ATOM 745 C C . ARG A 1 97 ? -6.229 -0.848 -6.294 1.00 95.56 97 ARG A C 1
ATOM 747 O O . ARG A 1 97 ? -5.785 -1.977 -6.127 1.00 95.56 97 ARG A O 1
ATOM 754 N N . LYS A 1 98 ? -6.447 0.006 -5.297 1.00 94.69 98 LYS A N 1
ATOM 755 C CA . LYS A 1 98 ? -6.203 -0.288 -3.882 1.00 94.69 98 LYS A CA 1
ATOM 756 C C . LYS A 1 98 ? -7.529 -0.420 -3.146 1.00 94.69 98 LYS A C 1
ATOM 758 O O . LYS A 1 98 ? -8.446 0.366 -3.382 1.00 94.69 98 LYS A O 1
ATOM 763 N N . SER A 1 99 ? -7.634 -1.402 -2.262 1.00 94.81 99 SER A N 1
ATOM 764 C CA . SER A 1 99 ? -8.854 -1.678 -1.506 1.00 94.81 99 SER A CA 1
ATOM 765 C C . SER A 1 99 ? -8.573 -2.235 -0.112 1.00 94.81 99 SER A C 1
ATOM 767 O O . SER A 1 99 ? -7.475 -2.719 0.162 1.00 94.81 99 SER A O 1
ATOM 769 N N . ILE A 1 100 ? -9.571 -2.143 0.766 1.00 96.00 100 ILE A N 1
ATOM 770 C CA . ILE A 1 100 ? -9.593 -2.770 2.089 1.00 96.00 100 ILE A CA 1
ATOM 771 C C . ILE A 1 100 ? -10.725 -3.791 2.090 1.00 96.00 100 ILE A C 1
ATOM 773 O O . ILE A 1 100 ? -11.861 -3.473 1.724 1.00 96.00 100 ILE A O 1
ATOM 777 N N . VAL A 1 101 ? -10.403 -5.020 2.478 1.00 92.44 101 VAL A N 1
ATOM 778 C CA . VAL A 1 101 ? -11.361 -6.125 2.520 1.00 92.44 101 VAL A CA 1
ATOM 779 C C . VAL A 1 101 ? -12.314 -5.924 3.689 1.00 92.44 101 VAL A C 1
ATOM 781 O O . VAL A 1 101 ? -11.887 -5.629 4.802 1.00 92.44 101 VAL A O 1
ATOM 784 N N . ALA A 1 102 ? -13.608 -6.113 3.446 1.00 88.94 102 ALA A N 1
ATOM 785 C CA . ALA A 1 102 ? -14.580 -6.156 4.525 1.00 88.94 102 ALA A CA 1
ATOM 786 C C . ALA A 1 102 ? -14.448 -7.460 5.330 1.00 88.94 102 ALA A C 1
ATOM 788 O O . ALA A 1 102 ? -14.409 -8.551 4.764 1.00 88.94 102 ALA A O 1
ATOM 789 N N . CYS A 1 103 ? -14.432 -7.352 6.656 1.00 79.75 103 CYS A N 1
ATOM 790 C CA . CYS A 1 103 ? -14.328 -8.481 7.582 1.00 79.75 103 CYS A CA 1
ATOM 791 C C . CYS A 1 103 ? -15.608 -9.328 7.628 1.00 79.75 103 CYS A C 1
ATOM 793 O O . CYS A 1 103 ? -15.571 -10.491 8.021 1.00 79.75 103 CYS A O 1
ATOM 795 N N . LYS A 1 104 ? -16.757 -8.752 7.251 1.00 76.06 104 LYS A N 1
ATOM 796 C CA . LYS A 1 104 ? -18.070 -9.405 7.318 1.00 76.06 104 LYS A CA 1
ATOM 797 C C . LYS A 1 104 ? -18.651 -9.620 5.927 1.00 76.06 104 LYS A C 1
ATOM 799 O O . LYS A 1 104 ? -18.644 -8.720 5.089 1.00 76.06 104 LYS A O 1
ATOM 804 N N . PHE A 1 105 ? -19.213 -10.807 5.714 1.00 69.69 105 PHE A N 1
ATOM 805 C CA . PHE A 1 105 ? -19.953 -11.127 4.499 1.00 69.69 105 PHE A CA 1
ATOM 806 C C . PHE A 1 105 ? -21.134 -10.158 4.323 1.00 69.69 105 PHE A C 1
ATOM 808 O O . PHE A 1 105 ? -21.911 -9.953 5.253 1.00 69.69 105 PHE A O 1
ATOM 815 N N . GLY A 1 106 ? -21.257 -9.561 3.136 1.00 68.62 106 GLY A N 1
ATOM 816 C CA . GLY A 1 106 ? -22.304 -8.585 2.810 1.00 68.62 106 GLY A CA 1
ATOM 817 C C . GLY A 1 106 ? -21.900 -7.116 2.980 1.00 68.62 106 GLY A C 1
ATOM 818 O O . GLY A 1 106 ? -22.572 -6.252 2.419 1.00 68.62 106 GLY A O 1
ATOM 819 N N . ASN A 1 107 ? -20.787 -6.819 3.660 1.00 76.75 107 ASN A N 1
ATOM 820 C CA . ASN A 1 107 ? -20.240 -5.463 3.699 1.00 76.75 107 ASN A CA 1
ATOM 821 C C . ASN A 1 107 ? -19.435 -5.162 2.427 1.00 76.75 107 ASN A C 1
ATOM 823 O O . ASN A 1 107 ? -18.750 -6.025 1.876 1.00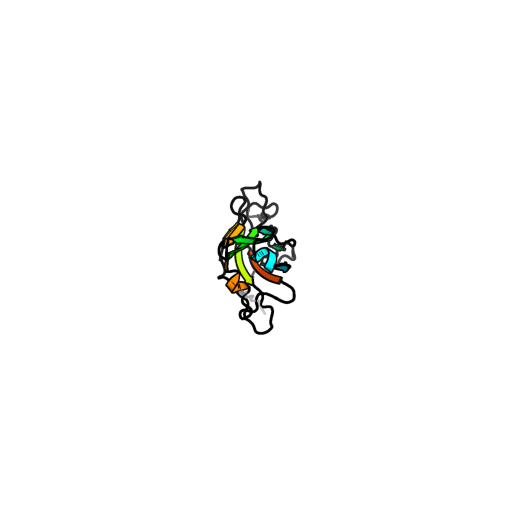 76.75 107 ASN A O 1
ATOM 827 N N . GLN A 1 108 ? -19.498 -3.912 1.968 1.00 81.88 108 GLN A N 1
ATOM 828 C CA . GLN A 1 108 ? -18.740 -3.470 0.805 1.00 81.88 108 GLN A CA 1
ATOM 829 C C . GLN A 1 108 ? -17.273 -3.218 1.185 1.00 81.88 108 GLN A C 1
ATOM 831 O O . GLN A 1 108 ? -16.979 -2.532 2.167 1.00 81.88 108 GLN A O 1
ATOM 836 N N . CYS A 1 109 ? -16.342 -3.744 0.386 1.00 85.94 109 CYS A N 1
ATOM 837 C CA . CYS A 1 109 ? -14.932 -3.374 0.483 1.00 85.94 109 CYS A CA 1
ATOM 838 C C . CYS A 1 109 ? -14.764 -1.874 0.214 1.00 85.94 109 CYS A C 1
ATOM 840 O O . CYS A 1 109 ? -15.350 -1.342 -0.734 1.00 85.94 109 CYS A O 1
ATOM 842 N N . PHE A 1 110 ? -13.907 -1.205 0.984 1.00 87.12 110 PHE A N 1
ATOM 843 C CA . PHE A 1 110 ? -13.432 0.116 0.589 1.00 87.12 110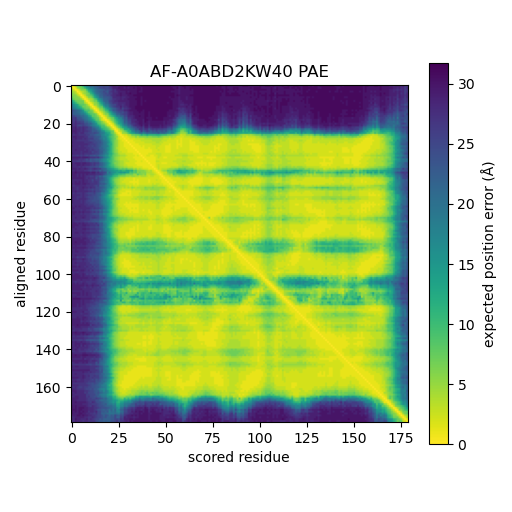 PHE A CA 1
ATOM 844 C C . PHE A 1 110 ? -12.547 -0.040 -0.644 1.00 87.12 110 PHE A C 1
ATOM 846 O O . PHE A 1 110 ? -11.655 -0.883 -0.649 1.00 87.12 110 PHE A O 1
ATOM 853 N N . ALA A 1 111 ? -12.752 0.766 -1.677 1.00 84.12 111 ALA A N 1
ATOM 854 C CA . ALA A 1 111 ? -11.852 0.820 -2.818 1.00 84.12 111 ALA A CA 1
ATOM 855 C C . ALA A 1 111 ? -11.618 2.274 -3.205 1.00 84.12 111 ALA A C 1
ATOM 857 O O . ALA A 1 111 ? -12.569 3.030 -3.391 1.00 84.12 111 ALA A O 1
ATOM 858 N N . GLU A 1 112 ? -10.353 2.640 -3.358 1.00 82.81 112 GLU A N 1
ATOM 859 C CA . GLU A 1 112 ? -9.991 3.902 -3.989 1.00 82.81 112 GLU A CA 1
ATOM 860 C C . GLU A 1 112 ? -10.232 3.806 -5.501 1.00 82.81 112 GLU A C 1
ATOM 862 O O . GLU A 1 112 ? -10.250 2.711 -6.084 1.00 82.81 112 GLU A O 1
ATOM 867 N N . GLU A 1 113 ? -10.418 4.963 -6.135 1.00 81.25 113 GLU A N 1
ATOM 868 C CA . GLU A 1 113 ? -10.471 5.062 -7.587 1.00 81.25 113 GLU A CA 1
ATOM 869 C C . GLU A 1 113 ? -9.220 4.430 -8.221 1.00 81.25 113 GLU A C 1
ATOM 871 O O . GLU A 1 113 ? -8.090 4.600 -7.757 1.00 81.25 113 GLU A O 1
ATOM 876 N N . GLU A 1 114 ? -9.426 3.671 -9.297 1.00 82.06 114 GLU A N 1
ATOM 877 C CA . GLU A 1 114 ? -8.332 3.041 -10.024 1.00 82.06 114 GLU A CA 1
ATOM 878 C C . GLU A 1 114 ? -7.420 4.108 -10.636 1.00 82.06 114 GLU A C 1
ATOM 880 O O . GLU A 1 114 ? -7.819 4.873 -11.519 1.00 82.06 114 GLU A O 1
ATOM 885 N N . LYS A 1 115 ? -6.145 4.096 -10.245 1.00 81.88 115 LYS A N 1
ATOM 886 C CA . LYS A 1 115 ? -5.139 4.910 -10.914 1.00 81.88 115 LYS A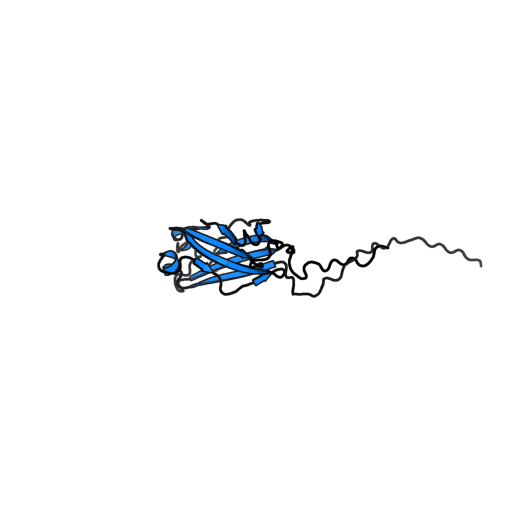 CA 1
ATOM 887 C C . LYS A 1 115 ? -4.706 4.216 -12.196 1.00 81.88 115 LYS A C 1
ATOM 889 O O . LYS A 1 115 ? -3.914 3.272 -12.178 1.00 81.88 115 LYS A O 1
ATOM 894 N N . LYS A 1 116 ? -5.205 4.718 -13.322 1.00 84.12 116 LYS A N 1
ATOM 895 C CA . LYS A 1 116 ? -4.853 4.216 -14.653 1.00 84.12 116 LYS A CA 1
ATOM 896 C C . LYS A 1 116 ? -3.462 4.695 -15.067 1.00 84.12 116 LYS A C 1
ATOM 898 O O . LYS A 1 116 ? -3.119 5.859 -14.876 1.00 84.12 116 LYS A O 1
ATOM 903 N N . ARG A 1 117 ? -2.686 3.798 -15.685 1.00 89.44 117 ARG A N 1
ATOM 904 C CA . ARG A 1 117 ? -1.385 4.087 -16.329 1.00 89.44 117 ARG A CA 1
ATOM 905 C C . ARG A 1 117 ? -0.378 4.833 -15.433 1.00 89.44 117 ARG A C 1
ATOM 907 O O . ARG A 1 117 ? 0.274 5.778 -15.872 1.00 89.44 117 ARG A O 1
ATOM 914 N N . ALA A 1 118 ? -0.217 4.413 -14.183 1.00 93.94 118 ALA A N 1
ATOM 915 C CA . ALA A 1 118 ? 0.856 4.901 -13.327 1.00 93.94 118 ALA A CA 1
ATOM 916 C C . ALA A 1 118 ? 2.228 4.435 -13.856 1.00 93.94 118 ALA A C 1
ATOM 918 O O . ALA A 1 118 ? 2.429 3.244 -14.086 1.00 93.94 118 ALA A O 1
ATOM 919 N N . LEU A 1 119 ? 3.160 5.375 -14.054 1.00 95.50 119 LEU A N 1
ATOM 920 C CA . LEU A 1 119 ? 4.516 5.105 -14.546 1.00 95.50 119 LEU A CA 1
ATOM 921 C C . LEU A 1 119 ? 5.496 4.888 -13.392 1.00 95.50 119 LEU A C 1
ATOM 923 O O . LEU A 1 119 ? 5.779 5.823 -12.640 1.00 95.50 119 LEU A O 1
ATOM 927 N N . PHE A 1 120 ? 6.033 3.680 -13.302 1.00 95.44 120 PHE A N 1
ATOM 928 C CA . PHE A 1 120 ? 7.085 3.277 -12.379 1.00 95.44 120 PHE A CA 1
ATOM 929 C C . PHE A 1 120 ? 8.434 3.263 -13.099 1.00 95.44 120 PHE A C 1
ATOM 931 O O . PHE A 1 120 ? 8.510 2.841 -14.252 1.00 95.44 120 PHE A O 1
ATOM 938 N N . HIS A 1 121 ? 9.478 3.739 -12.431 1.00 93.81 121 HIS A N 1
ATOM 939 C CA . HIS A 1 121 ? 10.872 3.746 -12.898 1.00 93.81 121 HIS A CA 1
ATOM 940 C C . HIS A 1 121 ? 11.802 3.927 -11.689 1.00 93.81 121 HIS A C 1
ATOM 942 O O . HIS A 1 121 ? 11.310 4.188 -10.590 1.00 93.81 121 HIS A O 1
ATOM 948 N N . ALA A 1 122 ? 13.124 3.836 -11.874 1.00 90.31 122 ALA A N 1
ATOM 949 C CA . ALA A 1 122 ? 14.118 3.865 -10.789 1.00 90.31 122 ALA A CA 1
ATOM 950 C C . ALA A 1 122 ? 13.944 5.026 -9.780 1.00 90.31 122 ALA A C 1
ATOM 952 O O . ALA A 1 122 ? 14.086 4.834 -8.573 1.00 90.31 122 ALA A O 1
ATOM 953 N N . GLU A 1 123 ? 13.556 6.212 -10.257 1.00 89.56 123 GLU A N 1
ATOM 954 C CA .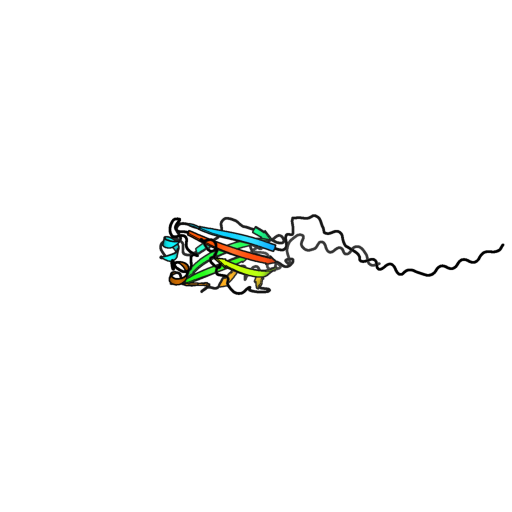 GLU A 1 123 ? 13.372 7.421 -9.434 1.00 89.56 123 GLU A CA 1
ATOM 955 C C . GLU A 1 123 ? 11.937 7.576 -8.884 1.00 89.56 123 GLU A C 1
ATOM 957 O O . GLU A 1 123 ? 11.676 8.429 -8.040 1.00 89.56 123 GLU A O 1
ATOM 962 N N . SER A 1 124 ? 10.981 6.756 -9.336 1.00 92.44 124 SER A N 1
ATOM 963 C CA . SER A 1 124 ? 9.587 6.799 -8.880 1.00 92.44 124 SER A CA 1
ATOM 964 C C . SER A 1 124 ? 8.974 5.399 -8.821 1.00 92.44 124 SER A C 1
ATOM 966 O O . SER A 1 124 ? 8.061 5.046 -9.572 1.00 92.44 124 SER A O 1
ATOM 968 N N . ARG A 1 125 ? 9.521 4.588 -7.912 1.00 93.75 125 ARG A N 1
ATOM 969 C CA . ARG A 1 125 ? 9.181 3.167 -7.728 1.00 93.75 125 ARG A CA 1
ATOM 970 C C . ARG A 1 125 ? 7.923 2.926 -6.908 1.00 93.75 125 ARG A C 1
ATOM 972 O O . ARG A 1 125 ? 7.403 1.816 -6.907 1.00 93.75 125 ARG A O 1
ATOM 979 N N . GLU A 1 126 ? 7.423 3.951 -6.233 1.00 94.62 126 GLU A N 1
ATOM 980 C CA . GLU A 1 126 ? 6.215 3.880 -5.421 1.00 94.62 126 GLU A CA 1
ATOM 981 C C . GLU A 1 126 ? 5.135 4.816 -5.959 1.00 94.62 126 GLU A C 1
ATOM 983 O O . GLU A 1 126 ? 5.401 5.946 -6.378 1.00 94.62 126 GLU A O 1
ATOM 988 N N . LYS A 1 127 ? 3.890 4.340 -5.957 1.00 95.19 127 LYS A N 1
ATOM 989 C CA . LYS A 1 127 ? 2.713 5.136 -6.315 1.00 95.19 127 LYS A CA 1
ATOM 990 C C . LYS A 1 127 ? 1.619 4.866 -5.307 1.00 95.19 127 LYS A C 1
ATOM 992 O O . LYS A 1 127 ? 1.289 3.720 -5.019 1.00 95.19 127 LYS A O 1
ATOM 997 N N . GLY A 1 128 ? 1.027 5.929 -4.788 1.00 92.44 128 GLY A N 1
ATOM 998 C CA . GLY A 1 128 ? 0.040 5.804 -3.733 1.00 92.44 128 GLY A CA 1
ATOM 999 C C . GLY A 1 128 ? -0.575 7.131 -3.343 1.00 92.44 128 GLY A C 1
ATOM 1000 O O . GLY A 1 128 ? -0.413 8.125 -4.052 1.00 92.44 128 GLY A O 1
ATOM 1001 N N . SER A 1 129 ? -1.275 7.107 -2.215 1.00 91.62 129 SER A N 1
ATOM 1002 C CA . SER A 1 129 ? -1.812 8.296 -1.562 1.00 91.62 129 SER A CA 1
ATOM 1003 C C . SER A 1 129 ? -1.193 8.412 -0.174 1.00 91.62 129 SER A C 1
ATOM 1005 O O . SER A 1 129 ? -1.124 7.419 0.550 1.00 91.62 129 SER A O 1
ATOM 1007 N N . LYS A 1 130 ? -0.767 9.627 0.193 1.00 91.75 130 LYS A N 1
ATOM 1008 C CA . LYS A 1 130 ? -0.337 9.969 1.561 1.00 91.75 130 LYS A CA 1
ATOM 1009 C C . LYS A 1 130 ? -1.514 10.103 2.537 1.00 91.75 130 LYS A C 1
ATOM 1011 O O . LYS A 1 130 ? -1.308 10.108 3.740 1.00 91.75 130 LYS A O 1
ATOM 1016 N N . SER A 1 131 ? -2.725 10.208 1.999 1.00 92.69 131 SER A N 1
ATOM 1017 C CA . SER A 1 131 ? -3.985 10.363 2.721 1.00 92.69 131 SER A CA 1
ATOM 1018 C C . SER A 1 131 ? -4.987 9.392 2.094 1.00 92.69 131 SER A C 1
ATOM 1020 O O . SER A 1 131 ? -5.842 9.767 1.295 1.00 92.69 131 SER A O 1
ATOM 1022 N N . PHE A 1 132 ? -4.764 8.091 2.299 1.00 94.81 132 PHE A N 1
ATOM 1023 C CA . PHE A 1 132 ? -5.612 7.049 1.715 1.00 94.81 132 PHE A CA 1
ATOM 1024 C C . PHE A 1 132 ? -6.932 6.939 2.481 1.00 94.81 132 PHE A C 1
ATOM 1026 O O . PHE A 1 132 ? -7.997 6.880 1.874 1.00 94.81 132 PHE A O 1
ATOM 1033 N N . ILE A 1 133 ? -6.859 6.930 3.815 1.00 95.81 133 ILE A N 1
ATOM 1034 C CA . ILE A 1 133 ? -8.023 6.873 4.704 1.00 95.81 133 ILE A CA 1
ATOM 1035 C C . ILE A 1 133 ? -7.643 7.323 6.118 1.00 95.81 133 ILE A C 1
ATOM 1037 O O . ILE A 1 133 ? -6.524 7.094 6.574 1.00 95.81 133 ILE A O 1
ATOM 1041 N N . LYS A 1 134 ? -8.579 7.939 6.842 1.00 97.00 134 LYS A N 1
ATOM 1042 C CA . LYS A 1 134 ? -8.403 8.276 8.264 1.00 97.00 134 LYS A CA 1
ATOM 1043 C C . LYS A 1 134 ? -8.459 7.020 9.127 1.00 97.00 134 LYS A C 1
ATOM 1045 O O . LYS A 1 134 ? -9.359 6.203 8.940 1.00 97.00 134 LYS A O 1
ATOM 1050 N N . PHE A 1 135 ? -7.592 6.906 10.134 1.00 96.94 135 PHE A N 1
ATOM 1051 C CA . PHE A 1 135 ? -7.633 5.766 11.062 1.00 96.94 135 PHE A CA 1
ATOM 1052 C C . PHE A 1 135 ? -8.980 5.657 11.779 1.00 96.94 135 PHE A C 1
ATOM 1054 O O . PHE A 1 135 ? -9.550 4.574 11.838 1.00 96.94 135 PHE A O 1
ATOM 1061 N N . ALA A 1 136 ? -9.542 6.787 12.224 1.00 96.56 136 ALA A N 1
ATOM 1062 C CA . ALA A 1 136 ? -10.856 6.822 12.869 1.00 96.56 136 ALA A CA 1
ATOM 1063 C C . ALA A 1 136 ? -11.979 6.275 11.972 1.00 96.56 136 ALA A C 1
ATOM 1065 O O . ALA A 1 136 ? -12.879 5.605 12.458 1.00 96.56 136 ALA A O 1
ATOM 1066 N N . GLN A 1 137 ? -11.911 6.531 10.661 1.00 95.81 137 GLN A N 1
ATOM 1067 C CA . GLN A 1 137 ? -12.871 5.987 9.703 1.00 95.81 137 GLN A CA 1
ATOM 1068 C C . GLN A 1 137 ? -12.616 4.496 9.458 1.00 95.81 137 GLN A C 1
ATOM 1070 O O . GLN A 1 137 ? -13.551 3.704 9.447 1.00 95.81 137 GLN A O 1
ATOM 1075 N N . LEU A 1 138 ? -11.359 4.101 9.254 1.00 95.69 138 LEU A N 1
ATOM 1076 C CA . LEU A 1 138 ? -10.997 2.713 8.969 1.00 95.69 138 LEU A CA 1
ATOM 1077 C C . LEU A 1 138 ? -11.366 1.772 10.125 1.00 95.69 138 LEU A C 1
ATOM 1079 O O . LEU A 1 138 ? -11.854 0.670 9.885 1.00 95.69 138 LEU A O 1
ATOM 1083 N N . MET A 1 139 ? -11.168 2.231 11.360 1.00 95.19 139 MET A N 1
ATOM 1084 C CA . MET A 1 139 ? -11.430 1.468 12.579 1.00 95.19 139 MET A CA 1
ATOM 1085 C C . MET A 1 139 ? -12.851 1.651 13.130 1.00 95.19 139 MET A C 1
ATOM 1087 O O . MET A 1 139 ? -13.159 1.097 14.184 1.00 95.19 139 MET A O 1
ATOM 1091 N N . ASP A 1 140 ? -13.724 2.400 12.447 1.00 93.62 140 ASP A N 1
ATOM 1092 C CA . ASP A 1 140 ? -15.128 2.520 12.847 1.00 93.62 140 ASP A CA 1
ATOM 1093 C C . ASP A 1 140 ? -15.805 1.133 12.764 1.00 93.62 140 ASP A C 1
ATOM 1095 O O . ASP A 1 140 ? -15.860 0.540 11.675 1.00 93.62 140 ASP A O 1
ATOM 1099 N N . PRO A 1 141 ? -16.355 0.605 13.877 1.00 90.50 141 PRO A N 1
ATOM 1100 C CA . PRO A 1 141 ? -17.017 -0.699 13.895 1.00 90.50 141 PRO A CA 1
ATOM 1101 C C . PRO A 1 141 ? -18.168 -0.838 12.887 1.00 90.50 141 PRO A C 1
ATOM 1103 O O . PRO A 1 141 ? -18.501 -1.959 12.495 1.00 90.50 141 PRO A O 1
ATOM 1106 N N . ASN A 1 142 ? -18.767 0.276 12.452 1.00 89.50 142 ASN A N 1
ATOM 1107 C CA . ASN A 1 142 ? -19.863 0.292 11.484 1.00 89.50 142 ASN A CA 1
ATOM 1108 C C . ASN A 1 142 ? -19.398 0.041 10.042 1.00 89.50 142 ASN A C 1
ATOM 1110 O O . ASN A 1 142 ? -20.176 -0.461 9.233 1.00 89.50 142 ASN A O 1
ATOM 1114 N N . ASN A 1 143 ? -18.136 0.342 9.714 1.00 89.19 143 ASN A N 1
ATOM 1115 C CA . ASN A 1 143 ? -17.602 0.152 8.361 1.00 89.19 143 ASN A CA 1
ATOM 1116 C C . ASN A 1 143 ? -17.192 -1.309 8.107 1.00 89.19 143 ASN A C 1
ATOM 1118 O O . ASN A 1 143 ? -17.283 -1.811 6.987 1.00 89.19 143 ASN A O 1
ATOM 1122 N N . GLY A 1 144 ? -16.786 -2.023 9.163 1.00 90.94 144 GLY A N 1
ATOM 1123 C CA . GLY A 1 144 ? -16.467 -3.451 9.102 1.00 90.94 144 GLY A CA 1
ATOM 1124 C C . GLY A 1 144 ? -15.223 -3.790 8.275 1.00 90.94 144 GLY A C 1
ATOM 1125 O O . GLY A 1 144 ? -15.170 -4.875 7.702 1.00 90.94 144 GLY A O 1
ATOM 1126 N N . TRP A 1 145 ? -14.255 -2.875 8.186 1.00 94.94 145 TRP A N 1
ATOM 1127 C CA . TRP A 1 145 ? -12.951 -3.089 7.532 1.00 94.94 145 TRP A CA 1
ATOM 1128 C C . TRP A 1 145 ? -11.833 -3.461 8.514 1.00 94.94 145 TRP A C 1
ATOM 1130 O O . TRP A 1 145 ? -10.815 -4.023 8.114 1.00 94.94 145 TRP A O 1
ATOM 1140 N N . TYR A 1 146 ? -12.026 -3.132 9.790 1.00 96.31 146 TYR A N 1
ATOM 1141 C CA . TYR A 1 146 ? -11.154 -3.514 10.891 1.00 96.31 146 TYR A CA 1
ATOM 1142 C C . TYR A 1 146 ? -11.748 -4.706 11.641 1.00 96.31 146 TYR A C 1
ATOM 1144 O O . TYR A 1 146 ? -12.913 -4.686 12.053 1.00 96.31 146 TYR A O 1
ATOM 1152 N N . ASP A 1 147 ? -10.932 -5.738 11.817 1.00 94.81 147 ASP A N 1
ATOM 1153 C CA . ASP A 1 147 ? -11.247 -6.900 12.629 1.00 94.81 147 ASP A CA 1
ATOM 1154 C C . ASP A 1 147 ? -10.810 -6.635 14.069 1.00 94.81 147 ASP A C 1
ATOM 1156 O O . ASP A 1 147 ? -9.638 -6.773 14.410 1.00 94.81 147 ASP A O 1
ATOM 1160 N N . GLY A 1 148 ? -11.757 -6.222 14.912 1.00 93.75 148 GLY A N 1
ATOM 1161 C CA . GLY A 1 148 ? -11.476 -5.916 16.313 1.00 93.75 148 GLY A CA 1
ATOM 1162 C C . GLY A 1 148 ? -11.187 -7.136 17.191 1.00 93.75 148 GLY A C 1
ATOM 1163 O O . GLY A 1 148 ? -10.707 -6.942 18.303 1.00 93.75 148 GLY A O 1
ATOM 1164 N N . GLN A 1 149 ? -11.484 -8.362 16.739 1.00 93.62 149 GLN A N 1
ATOM 1165 C CA . GLN A 1 149 ? -11.147 -9.576 17.495 1.00 93.62 149 GLN A CA 1
ATOM 1166 C C . GLN A 1 149 ? -9.694 -9.981 17.255 1.00 93.62 149 GLN A C 1
ATOM 1168 O O . GLN A 1 149 ? -8.983 -10.298 18.203 1.00 93.62 149 GLN A O 1
ATOM 1173 N N . GLU A 1 150 ? -9.259 -9.917 15.998 1.00 96.00 150 GLU A N 1
ATOM 1174 C CA . GLU A 1 150 ? -7.900 -10.281 15.580 1.00 96.00 150 GLU A CA 1
ATOM 1175 C C . GLU A 1 150 ? -6.923 -9.088 15.577 1.00 96.00 150 GLU A C 1
ATOM 1177 O O . GLU A 1 150 ? -5.759 -9.253 15.219 1.00 96.00 150 GLU A O 1
ATOM 1182 N N . ASP A 1 151 ? -7.399 -7.884 15.920 1.00 96.69 151 ASP A N 1
ATOM 1183 C CA . ASP A 1 151 ? -6.686 -6.603 15.792 1.00 96.69 151 ASP A CA 1
ATOM 1184 C C . ASP A 1 151 ? -5.986 -6.458 14.433 1.00 96.69 151 ASP A C 1
ATOM 1186 O O . ASP A 1 151 ? -4.758 -6.363 14.324 1.00 96.69 151 ASP A O 1
ATOM 1190 N N . ALA A 1 152 ? -6.772 -6.514 13.355 1.00 96.88 152 ALA A N 1
ATOM 1191 C CA . ALA A 1 152 ? -6.180 -6.646 12.035 1.00 96.88 152 ALA A CA 1
ATOM 1192 C C . ALA A 1 152 ? -6.995 -6.060 10.883 1.00 96.88 152 ALA A C 1
ATOM 1194 O O . ALA A 1 152 ? -8.222 -5.961 10.911 1.00 96.88 152 ALA A O 1
ATOM 1195 N N . VAL A 1 153 ? -6.283 -5.714 9.810 1.00 97.25 153 VAL A N 1
ATOM 1196 C CA . VAL A 1 153 ? -6.839 -5.135 8.579 1.00 97.25 153 VAL A CA 1
ATOM 1197 C C . VAL A 1 153 ? -6.195 -5.805 7.378 1.00 97.25 153 VAL A C 1
ATOM 1199 O O . VAL A 1 153 ? -4.987 -6.042 7.364 1.00 97.25 153 VAL A O 1
ATOM 1202 N N . THR A 1 154 ? -6.988 -6.097 6.349 1.00 97.00 154 THR A N 1
ATOM 1203 C CA . THR A 1 154 ? -6.489 -6.708 5.113 1.00 97.00 154 THR A CA 1
ATOM 1204 C C . THR A 1 154 ? -6.612 -5.735 3.950 1.00 97.00 154 THR A C 1
ATOM 1206 O O . THR A 1 154 ? -7.712 -5.366 3.540 1.00 97.00 154 THR A O 1
ATOM 1209 N N . PHE A 1 155 ? -5.468 -5.359 3.389 1.00 97.19 155 PHE A N 1
ATOM 1210 C CA . PHE A 1 155 ? -5.358 -4.519 2.205 1.00 97.19 155 PHE A CA 1
ATOM 1211 C C . PHE A 1 155 ? -5.148 -5.377 0.962 1.00 97.19 155 PHE A C 1
ATOM 1213 O O . PHE A 1 155 ? -4.467 -6.405 1.006 1.00 97.19 155 PHE A O 1
ATOM 1220 N N . ILE A 1 156 ? -5.696 -4.921 -0.159 1.00 95.94 156 ILE A N 1
ATOM 1221 C CA . ILE A 1 156 ? -5.520 -5.533 -1.471 1.00 95.94 156 ILE A CA 1
ATOM 1222 C C . ILE A 1 156 ? -5.082 -4.473 -2.481 1.00 95.94 156 ILE A C 1
ATOM 1224 O O . ILE A 1 156 ? -5.691 -3.404 -2.566 1.00 95.94 156 ILE A O 1
ATOM 1228 N N . ALA A 1 157 ? -4.081 -4.802 -3.298 1.00 96.38 157 ALA A N 1
ATOM 1229 C CA . ALA A 1 157 ? -3.796 -4.087 -4.537 1.00 96.38 157 ALA A CA 1
ATOM 1230 C C . ALA A 1 157 ? -3.967 -5.008 -5.744 1.00 96.38 157 ALA A C 1
ATOM 1232 O O . ALA A 1 157 ? -3.226 -5.981 -5.891 1.00 96.38 157 ALA A O 1
ATOM 1233 N N . ASP A 1 158 ? -4.895 -4.653 -6.630 1.00 96.31 158 ASP A N 1
ATOM 1234 C CA . ASP A 1 158 ? -5.011 -5.242 -7.959 1.00 96.31 158 ASP A CA 1
ATOM 1235 C C . ASP A 1 158 ? -4.123 -4.461 -8.926 1.00 96.31 158 ASP A C 1
ATOM 1237 O O . ASP A 1 158 ? -4.221 -3.234 -9.040 1.00 96.31 158 ASP A O 1
ATOM 1241 N N . ILE A 1 159 ? -3.249 -5.179 -9.625 1.00 96.50 159 ILE A N 1
ATOM 1242 C CA . ILE A 1 159 ? -2.246 -4.596 -10.512 1.00 96.50 159 ILE A CA 1
ATOM 1243 C C . ILE A 1 159 ? -2.410 -5.203 -11.899 1.00 96.50 159 ILE A C 1
ATOM 1245 O O . ILE A 1 159 ? -2.451 -6.423 -12.059 1.00 96.50 159 ILE A O 1
ATOM 1249 N N . VAL A 1 160 ? -2.453 -4.343 -12.915 1.00 95.88 160 VAL A N 1
ATOM 1250 C CA . VAL A 1 160 ? -2.375 -4.729 -14.327 1.00 95.88 160 VAL A CA 1
ATOM 1251 C C . VAL A 1 160 ? -1.217 -3.971 -14.962 1.00 95.88 160 VAL A C 1
ATOM 1253 O O . VAL A 1 160 ? -1.321 -2.770 -15.203 1.00 95.88 160 VAL A O 1
ATOM 1256 N N . ALA A 1 161 ? -0.119 -4.668 -15.236 1.00 94.88 161 ALA A N 1
ATOM 1257 C CA . ALA A 1 161 ? 1.103 -4.085 -15.778 1.00 94.88 161 ALA A CA 1
ATOM 1258 C C . ALA A 1 161 ? 1.175 -4.220 -17.309 1.00 94.88 161 ALA A C 1
ATOM 1260 O O . ALA A 1 161 ? 0.788 -5.231 -17.896 1.00 94.88 161 ALA A O 1
ATOM 1261 N N . GLU A 1 162 ? 1.683 -3.196 -17.986 1.00 92.88 162 GLU A N 1
ATOM 1262 C CA . GLU A 1 162 ? 2.174 -3.293 -19.362 1.00 92.88 162 GLU A CA 1
ATOM 1263 C C . GLU A 1 162 ? 3.573 -3.921 -19.377 1.00 92.88 162 GLU A C 1
ATOM 1265 O O . GLU A 1 162 ? 4.213 -4.052 -18.331 1.00 92.88 162 GLU A O 1
ATOM 1270 N N . ARG A 1 163 ? 4.043 -4.360 -20.555 1.00 89.56 163 ARG A N 1
ATOM 1271 C CA . ARG A 1 163 ? 5.407 -4.890 -20.712 1.00 89.56 163 ARG A CA 1
ATOM 1272 C C . ARG A 1 163 ? 6.412 -3.824 -20.264 1.00 89.56 163 ARG A C 1
ATOM 1274 O O . ARG A 1 163 ? 6.358 -2.723 -20.813 1.00 89.56 163 ARG A O 1
ATOM 1281 N N . PRO A 1 164 ? 7.299 -4.120 -19.299 1.00 89.81 164 PRO A N 1
ATOM 1282 C CA . PRO A 1 164 ? 8.293 -3.151 -18.882 1.00 89.81 164 PRO A CA 1
ATOM 1283 C C . PRO A 1 164 ? 9.338 -2.943 -19.981 1.00 89.81 164 PRO A C 1
ATOM 1285 O O . PRO A 1 164 ? 9.689 -3.869 -20.714 1.00 89.81 164 PRO A O 1
ATOM 1288 N N . ASN A 1 165 ? 9.845 -1.719 -20.084 1.00 88.56 165 ASN A N 1
ATOM 1289 C CA . ASN A 1 165 ? 10.992 -1.387 -20.925 1.00 88.56 165 ASN A CA 1
ATOM 1290 C C . ASN A 1 165 ? 12.290 -1.618 -20.144 1.00 88.56 165 ASN A C 1
ATOM 1292 O O . ASN A 1 165 ? 12.260 -1.656 -18.918 1.00 88.56 165 ASN A O 1
ATOM 1296 N N . GLY A 1 166 ? 13.419 -1.760 -20.844 1.00 81.12 166 GLY A N 1
ATOM 1297 C CA . GLY A 1 166 ? 14.757 -1.789 -20.233 1.00 81.12 166 GLY A CA 1
ATOM 1298 C C . GLY A 1 166 ? 15.130 -3.072 -19.480 1.00 81.12 166 GLY A C 1
ATOM 1299 O O . GLY A 1 166 ? 16.295 -3.258 -19.175 1.00 81.12 166 GLY A O 1
ATOM 1300 N N . MET A 1 167 ? 14.195 -3.998 -19.247 1.00 74.19 167 MET A N 1
ATOM 1301 C CA . MET A 1 167 ? 14.486 -5.242 -18.526 1.00 74.19 167 MET A CA 1
ATOM 1302 C C . MET A 1 167 ? 15.221 -6.276 -19.407 1.00 74.19 167 MET A C 1
ATOM 1304 O O . MET A 1 167 ? 14.822 -6.485 -20.562 1.00 74.19 167 MET A O 1
ATOM 1308 N N . PRO A 1 168 ? 16.236 -6.995 -18.882 1.00 63.28 168 PRO A N 1
ATOM 1309 C CA . PRO A 1 168 ? 16.839 -8.139 -19.566 1.00 63.28 168 PRO A CA 1
ATOM 1310 C C . PRO A 1 168 ? 15.766 -9.157 -19.985 1.00 63.28 168 PRO A C 1
ATOM 1312 O O . PRO A 1 168 ? 14.952 -9.590 -19.172 1.00 63.28 168 PRO A O 1
ATOM 1315 N N . GLY A 1 169 ? 15.722 -9.514 -21.272 1.00 59.34 169 GLY A N 1
ATOM 1316 C CA . GLY A 1 169 ? 14.700 -10.413 -21.835 1.00 59.34 169 GLY A CA 1
ATOM 1317 C C . GLY A 1 169 ? 13.387 -9.744 -22.276 1.00 59.34 169 GLY A C 1
ATOM 1318 O O . GLY A 1 169 ? 12.548 -10.409 -22.871 1.00 59.34 169 GLY A O 1
ATOM 1319 N N . ALA A 1 170 ? 13.201 -8.430 -22.082 1.00 53.00 170 ALA A N 1
ATOM 1320 C CA . ALA A 1 170 ? 12.038 -7.705 -22.627 1.00 53.00 170 ALA A CA 1
ATOM 1321 C C . ALA A 1 170 ? 12.107 -7.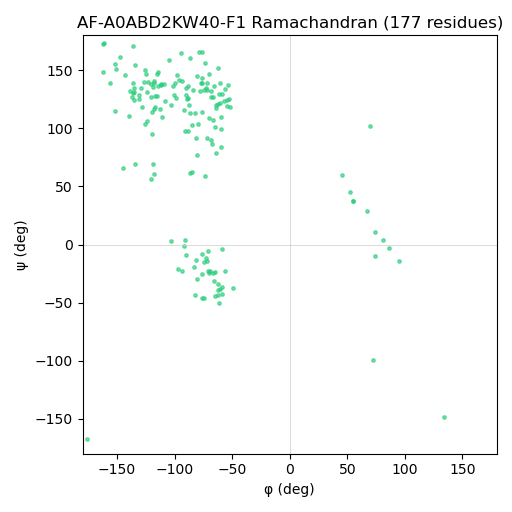495 -24.157 1.00 53.00 170 ALA A C 1
ATOM 1323 O O . ALA A 1 170 ? 11.111 -7.127 -24.789 1.00 53.00 170 ALA A O 1
ATOM 1324 N N . PHE A 1 171 ? 13.273 -7.763 -24.754 1.00 46.88 171 PHE A N 1
ATOM 1325 C CA . PHE A 1 171 ? 13.543 -7.674 -26.185 1.00 46.88 171 PHE A CA 1
ATOM 1326 C C . PHE A 1 171 ? 13.927 -9.028 -26.797 1.00 46.88 171 PHE A C 1
ATOM 1328 O O . PHE A 1 171 ? 14.968 -9.139 -27.432 1.00 46.88 171 PHE A O 1
ATOM 1335 N N . GLU A 1 172 ? 13.055 -10.032 -26.747 1.00 46.69 172 GLU A N 1
ATOM 1336 C CA . GLU A 1 172 ? 12.954 -10.907 -27.923 1.00 46.69 172 GLU A CA 1
ATOM 1337 C C . GLU A 1 172 ? 12.068 -10.207 -28.953 1.00 46.69 172 GLU A C 1
ATOM 1339 O O . GLU A 1 172 ? 10.877 -10.476 -29.124 1.00 46.69 172 GLU A O 1
ATOM 1344 N N . ARG A 1 173 ? 12.655 -9.218 -29.639 1.00 44.50 173 ARG A N 1
ATOM 1345 C CA . ARG A 1 173 ? 12.087 -8.782 -30.911 1.00 44.50 173 ARG A CA 1
ATOM 1346 C C . ARG A 1 173 ? 12.347 -9.920 -31.885 1.00 44.50 173 ARG A C 1
ATOM 1348 O O . ARG A 1 173 ? 13.481 -10.114 -32.312 1.00 44.50 173 ARG A O 1
ATOM 1355 N N . HIS A 1 174 ? 11.297 -10.637 -32.264 1.00 42.62 174 HIS A N 1
ATOM 1356 C CA . HIS A 1 174 ? 11.304 -11.431 -33.484 1.00 42.62 174 HIS A CA 1
ATOM 1357 C C . HIS A 1 174 ? 11.436 -10.480 -34.686 1.00 42.62 174 HIS A C 1
ATOM 1359 O O . HIS A 1 174 ? 10.460 -10.171 -35.362 1.00 42.62 174 HIS A O 1
ATOM 1365 N N . PHE A 1 175 ? 12.650 -10.004 -34.962 1.00 44.75 175 PHE A N 1
ATOM 1366 C CA . PHE A 1 175 ? 13.039 -9.585 -36.305 1.00 44.75 175 PHE A CA 1
ATOM 1367 C C . PHE A 1 175 ? 13.553 -10.816 -37.050 1.00 44.75 175 PHE A C 1
ATOM 1369 O O . PHE A 1 175 ? 14.710 -10.902 -37.450 1.00 44.75 175 PHE A O 1
ATOM 1376 N N . ALA A 1 176 ? 12.674 -11.802 -37.218 1.00 40.91 176 ALA A N 1
ATOM 1377 C CA . ALA A 1 176 ? 12.888 -12.846 -38.201 1.00 40.91 176 ALA A CA 1
ATOM 1378 C C . ALA A 1 176 ? 12.438 -12.296 -39.562 1.00 40.91 176 ALA A C 1
ATOM 1380 O O . ALA A 1 176 ? 11.268 -12.369 -39.915 1.00 40.91 176 ALA A O 1
ATOM 1381 N N . GLY A 1 177 ? 13.395 -11.710 -40.284 1.00 45.62 177 GLY A N 1
ATOM 1382 C CA . GLY A 1 177 ? 13.403 -11.611 -41.743 1.00 45.62 177 GLY A CA 1
ATOM 1383 C C . GLY A 1 177 ? 12.372 -10.693 -42.402 1.00 45.62 177 GLY A C 1
ATOM 1384 O O . GLY A 1 177 ? 11.259 -11.105 -42.709 1.00 45.62 177 GLY A O 1
ATOM 1385 N N . GLN A 1 178 ? 12.818 -9.509 -42.816 1.00 39.41 178 GLN A N 1
ATOM 1386 C CA . GLN A 1 178 ? 12.428 -8.991 -44.127 1.00 39.41 178 GLN A CA 1
ATOM 1387 C C . GLN A 1 178 ? 13.709 -8.834 -44.945 1.00 39.41 178 GLN A C 1
ATOM 1389 O O . GLN A 1 178 ? 14.643 -8.159 -44.514 1.00 39.41 178 GLN A O 1
ATOM 1394 N N . ARG A 1 179 ? 13.768 -9.603 -46.038 1.00 42.84 179 ARG A N 1
ATOM 1395 C CA . ARG A 1 179 ? 14.764 -9.485 -47.106 1.00 42.84 179 ARG A CA 1
ATOM 1396 C C . ARG A 1 179 ? 14.508 -8.219 -47.906 1.00 42.84 179 ARG A C 1
ATOM 1398 O O . ARG A 1 179 ? 13.312 -7.874 -48.040 1.00 42.84 179 ARG A O 1
#

Mean predicted aligned error: 11.05 Å

Organism: NCBI:txid157864

Foldseek 3Di:
DDDDDDDDDDPDPPPPPDPPPPDPQAAQKDKDKAKDFLVVCQQVVNDDQKDKGPDWDQHRNWTKIKMWGHQPQAIKIKIFTPDDLPQQFKKKWKWKKKWWDAQDPPADIGIDPIDHGDMDGNVRGIDTDSHPDGPCVCPPVVNRQADPVRRMIMMMMIMGMDNMGPDVPSDPPPPPDDD

Sequence (179 aa):
MVNAVNRGLALNRETSIRPQEKDGKYKRSGQIVFRVNEFAAFAGGTGQKRMISDNSQSINGLNWRMALEHSGTELALFVLCEGDENDKAWSCLASVRKSIVACKFGNQCFAEEEKKRALFHAESREKGSKSFIKFAQLMDPNNGWYDGQEDAVTFIADIVAERPNGMPGAFERHFAGQR

Nearest PDB structures (foldseek):
  4ysi-assembly1_A  TM=9.097E-01  e=3.100E-11  Homo sapiens
  2f1y-assembly1_A  TM=9.346E-01  e=6.762E-11  Homo sapiens
  2xxn-assembly1_A  TM=8.674E-01  e=2.347E-11  Homo sapiens
  2f1z-assembly1_A  TM=9.308E-01  e=7.992E-11  Homo sapiens
  2f1x-assembly1_A  TM=9.033E-01  e=1.447E-09  Homo sapiens

Secondary structure (DSSP, 8-state):
-----------------------GGG-SEEEEEEEEESHHHHHTT-S-SEEE-S--EEETTEEEEEEEEEETTEEEEEEEEE--SS-TT-EEEEEEEEEE--SSTTPPPEEPPPEEEEEEETTB-EEEEEEEEEHHHHT-TTT--EETTTTEEEEEEEEEEPPPBS-TTTT--------

InterPro domains:
  IPR002083 MATH/TRAF domain [PF00917] (49-142)
  IPR008974 TRAF-like [G3DSA:2.60.210.10] (14-168)